Protein AF-A0A7C1H6I2-F1 (afdb_monomer)

Nearest PDB structures (foldseek):
  7ung-assembly1_D8  TM=6.351E-01  e=2.239E+00  Homo sapiens
  5xg2-assembly1_A  TM=2.360E-01  e=1.765E+00  Pyrococcus yayanosii CH1
  3zx6-assembly1_A  TM=2.140E-01  e=1.851E+00  Archaeoglobus fulgidus DSM 4304

Sequence (339 aa):
MLFSFCKKVIINYDRDENDIFSLLAVLLILHVFPIYFLNDKFGLDLLNWEWGIALLAGPALALLLWLYYWIFAQSRSDGAFTLLNVSYYLLLLMLGSALAFFPLYYFLRMIDKTIDWQHLNYLLIAVTLLFNVLVCLIFSLRLNFEAKKYFWAIIIAVIGLVSLVAPFILVGKVFWHRSLDLEGKIIELQNLQQELIQKRDQVNDLIKVYQEEITILSEEIRQDSRAVGVNIFNQAQNHQRIVLDLKLIQMQKAYIAKLEETNSRLQNGIYELQYLERQARIDLKIYEILPDDEVREMIFNINKTINLYMPEAKELVLEVDPAMMPSQEQIWEEIFRGE

Structure (mmCIF, N/CA/C/O backbone):
data_AF-A0A7C1H6I2-F1
#
_entry.id   AF-A0A7C1H6I2-F1
#
loop_
_atom_site.group_PDB
_atom_site.id
_atom_site.type_symbol
_atom_site.label_atom_id
_atom_site.label_alt_id
_atom_site.label_comp_id
_atom_site.label_asym_id
_atom_site.label_entity_id
_atom_site.label_seq_id
_atom_site.pdbx_PDB_ins_code
_atom_site.Cartn_x
_atom_site.Cartn_y
_atom_site.Cartn_z
_atom_site.occupancy
_atom_site.B_iso_or_equiv
_atom_site.auth_seq_id
_atom_site.auth_comp_id
_atom_site.auth_asym_id
_atom_site.auth_atom_id
_atom_site.pdbx_PDB_model_num
ATOM 1 N N . MET A 1 1 ? -1.317 -13.513 -71.540 1.00 42.72 1 MET A N 1
ATOM 2 C CA . MET A 1 1 ? -1.930 -12.273 -72.071 1.00 42.72 1 MET A CA 1
ATOM 3 C C . MET A 1 1 ? -1.005 -11.066 -71.884 1.00 42.72 1 MET A C 1
ATOM 5 O O . MET A 1 1 ? -0.604 -10.494 -72.887 1.00 42.72 1 MET A O 1
ATOM 9 N N . LEU A 1 2 ? -0.552 -10.761 -70.658 1.00 40.59 2 LEU A N 1
ATOM 10 C CA . LEU A 1 2 ? 0.367 -9.642 -70.364 1.00 40.59 2 LEU A CA 1
ATOM 11 C C . LEU A 1 2 ? 1.687 -9.681 -71.164 1.00 40.59 2 LEU A C 1
ATOM 13 O O . LEU A 1 2 ? 2.075 -8.703 -71.786 1.00 40.59 2 LEU A O 1
ATOM 17 N N . PHE A 1 3 ? 2.334 -10.847 -71.245 1.00 42.03 3 PHE A N 1
ATOM 18 C CA . PHE A 1 3 ? 3.607 -11.006 -71.965 1.00 42.03 3 PHE A CA 1
ATOM 19 C C . PHE A 1 3 ? 3.485 -10.751 -73.481 1.00 42.03 3 PHE A C 1
ATOM 21 O O . PHE A 1 3 ? 4.385 -10.200 -74.110 1.00 42.03 3 PHE A O 1
ATOM 28 N N . SER A 1 4 ? 2.332 -11.100 -74.066 1.00 46.72 4 SER A N 1
ATOM 29 C CA . SER A 1 4 ? 2.025 -10.819 -75.473 1.00 46.72 4 SER A CA 1
ATOM 30 C C . SER A 1 4 ? 1.716 -9.341 -75.712 1.00 46.72 4 SER A C 1
ATOM 32 O O . SER A 1 4 ? 1.947 -8.860 -76.816 1.00 46.72 4 SER A O 1
ATOM 34 N N . PHE A 1 5 ? 1.202 -8.635 -74.703 1.00 53.84 5 PHE A N 1
ATOM 35 C CA . PHE A 1 5 ? 0.959 -7.195 -74.743 1.00 53.84 5 PHE A CA 1
ATOM 36 C C . PHE A 1 5 ? 2.282 -6.421 -74.650 1.00 53.84 5 PHE A C 1
ATOM 38 O O . PHE A 1 5 ? 2.578 -5.628 -75.539 1.00 53.84 5 PHE A O 1
ATOM 45 N N . CYS A 1 6 ? 3.150 -6.753 -73.685 1.00 47.22 6 CYS A N 1
ATOM 46 C CA . CYS A 1 6 ? 4.466 -6.118 -73.534 1.00 47.22 6 CYS A CA 1
ATOM 47 C C . CYS A 1 6 ? 5.352 -6.313 -74.771 1.00 47.22 6 CYS A C 1
ATOM 49 O O . CYS A 1 6 ? 5.977 -5.369 -75.244 1.00 47.22 6 CYS A O 1
ATOM 51 N N . LYS A 1 7 ? 5.359 -7.519 -75.357 1.00 49.47 7 LYS A N 1
ATOM 52 C CA . LYS A 1 7 ? 6.115 -7.792 -76.586 1.00 49.47 7 LYS A CA 1
ATOM 53 C C . LYS A 1 7 ? 5.621 -6.954 -77.774 1.00 49.47 7 LYS A C 1
ATOM 55 O O . LYS A 1 7 ? 6.427 -6.558 -78.605 1.00 49.47 7 LYS A O 1
ATOM 60 N N . LYS A 1 8 ? 4.318 -6.665 -77.853 1.00 52.34 8 LYS A N 1
ATOM 61 C CA . LYS A 1 8 ? 3.719 -5.871 -78.939 1.00 52.34 8 LYS A CA 1
ATOM 62 C C . LYS A 1 8 ? 3.999 -4.371 -78.786 1.00 52.34 8 LYS A C 1
ATOM 64 O O . LYS A 1 8 ? 4.241 -3.714 -79.787 1.00 52.34 8 LYS A O 1
ATOM 69 N N . VAL A 1 9 ? 4.028 -3.870 -77.549 1.00 55.38 9 VAL A N 1
ATOM 70 C CA . VAL A 1 9 ? 4.394 -2.478 -77.221 1.00 55.38 9 VAL A CA 1
ATOM 71 C C . VAL A 1 9 ? 5.883 -2.218 -77.476 1.00 55.38 9 VAL A C 1
ATOM 73 O O . VAL A 1 9 ? 6.236 -1.189 -78.031 1.00 55.38 9 VAL A O 1
ATOM 76 N N . ILE A 1 10 ? 6.759 -3.174 -77.149 1.00 51.25 10 ILE A N 1
ATOM 77 C CA . ILE A 1 10 ? 8.212 -3.024 -77.346 1.00 51.25 10 ILE A CA 1
ATOM 78 C C . ILE A 1 10 ? 8.609 -3.107 -78.831 1.00 51.25 10 ILE A C 1
ATOM 80 O O . ILE A 1 10 ? 9.526 -2.413 -79.256 1.00 51.25 10 ILE A O 1
ATOM 84 N N . ILE A 1 11 ? 7.943 -3.952 -79.630 1.00 52.06 11 ILE A N 1
ATOM 85 C CA . ILE A 1 11 ? 8.295 -4.158 -81.051 1.00 52.06 11 ILE A CA 1
ATOM 86 C C . ILE A 1 11 ? 7.790 -3.022 -81.959 1.00 52.06 11 ILE A C 1
ATOM 88 O O . ILE A 1 11 ? 8.411 -2.764 -82.983 1.00 52.06 11 ILE A O 1
ATOM 92 N N . ASN A 1 12 ? 6.711 -2.325 -81.590 1.00 46.84 12 ASN A N 1
ATOM 93 C CA . ASN A 1 12 ? 6.129 -1.235 -82.388 1.00 46.84 12 ASN A CA 1
ATOM 94 C C . ASN A 1 12 ? 6.567 0.170 -81.934 1.00 46.84 12 ASN A C 1
ATOM 96 O O . ASN A 1 12 ? 5.890 1.140 -82.254 1.00 46.84 12 ASN A O 1
ATOM 100 N N . TYR A 1 13 ? 7.669 0.279 -81.189 1.00 47.38 13 TYR A N 1
ATOM 101 C CA . TYR A 1 13 ? 8.185 1.552 -80.690 1.00 47.38 13 TYR A CA 1
ATOM 102 C C . TYR A 1 13 ? 8.754 2.387 -81.851 1.00 47.38 13 TYR A C 1
ATOM 104 O O . TYR A 1 13 ? 9.924 2.247 -82.212 1.00 47.38 13 TYR A O 1
ATOM 112 N N . ASP A 1 14 ? 7.905 3.217 -82.458 1.00 47.62 14 ASP A N 1
ATOM 113 C CA . ASP A 1 14 ? 8.296 4.266 -83.399 1.00 47.62 14 ASP A CA 1
ATOM 114 C C . ASP A 1 14 ? 8.186 5.642 -82.723 1.00 47.62 14 ASP A C 1
ATOM 116 O O . ASP A 1 14 ? 7.527 5.822 -81.703 1.00 47.62 14 ASP A O 1
ATOM 120 N N . ARG A 1 15 ? 8.943 6.590 -83.254 1.00 50.19 15 ARG A N 1
ATOM 121 C CA . ARG A 1 15 ? 9.591 7.714 -82.570 1.00 50.19 15 ARG A CA 1
ATOM 122 C C . ARG A 1 15 ? 8.672 8.888 -82.176 1.00 50.19 15 ARG A C 1
ATOM 124 O O . ARG A 1 15 ? 9.075 10.028 -82.382 1.00 50.19 15 ARG A O 1
ATOM 131 N N . ASP A 1 16 ? 7.493 8.643 -81.604 1.00 46.66 16 ASP A N 1
ATOM 132 C CA . ASP A 1 16 ? 6.585 9.699 -81.122 1.00 46.66 16 ASP A CA 1
ATOM 133 C C . ASP A 1 16 ? 6.554 9.815 -79.584 1.00 46.66 16 ASP A C 1
ATOM 135 O O . ASP A 1 16 ? 6.456 8.833 -78.847 1.00 46.66 16 ASP A O 1
ATOM 139 N N . GLU A 1 17 ? 6.613 11.055 -79.081 1.00 45.84 17 GLU A N 1
ATOM 140 C CA . GLU A 1 17 ? 6.753 11.414 -77.653 1.00 45.84 17 GLU A CA 1
ATOM 141 C C . GLU A 1 17 ? 5.621 10.899 -76.739 1.00 45.84 17 GLU A C 1
ATOM 143 O O . GLU A 1 17 ? 5.787 10.837 -75.519 1.00 45.84 17 GLU A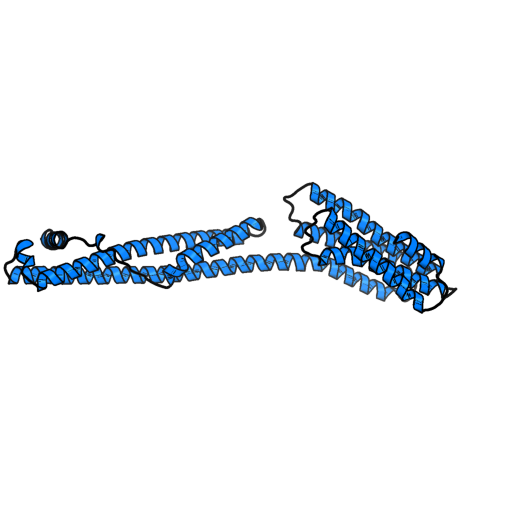 O 1
ATOM 148 N N . ASN A 1 18 ? 4.492 10.463 -77.305 1.00 45.00 18 ASN A N 1
ATOM 149 C CA . ASN A 1 18 ? 3.366 9.918 -76.542 1.00 45.00 18 ASN A CA 1
ATOM 150 C C . ASN A 1 18 ? 3.590 8.476 -76.036 1.00 45.00 18 ASN A C 1
ATOM 152 O O . ASN A 1 18 ? 2.873 8.044 -75.131 1.00 45.00 18 ASN A O 1
ATOM 156 N N . ASP A 1 19 ? 4.602 7.747 -76.525 1.00 53.22 19 ASP A N 1
ATOM 157 C CA . ASP A 1 19 ? 4.851 6.346 -76.133 1.00 53.22 19 ASP A CA 1
ATOM 158 C C . ASP A 1 19 ? 5.709 6.158 -74.870 1.00 53.22 19 ASP A C 1
ATOM 160 O O . ASP A 1 19 ? 5.766 5.063 -74.295 1.00 53.22 19 ASP A O 1
ATOM 164 N N . ILE A 1 20 ? 6.308 7.232 -74.347 1.00 51.25 20 ILE A N 1
ATOM 165 C CA . ILE A 1 20 ? 7.056 7.195 -73.078 1.00 51.25 20 ILE A CA 1
ATOM 166 C C . ILE A 1 20 ? 6.117 6.874 -71.904 1.00 51.25 20 ILE A C 1
ATOM 168 O O . ILE A 1 20 ? 6.487 6.124 -70.997 1.00 51.25 20 ILE A O 1
ATOM 172 N N . PHE A 1 21 ? 4.874 7.367 -71.942 1.00 48.28 21 PHE A N 1
ATOM 173 C CA . PHE A 1 21 ? 3.865 7.081 -70.918 1.00 48.28 21 PHE A CA 1
ATOM 174 C C . PHE A 1 21 ? 3.385 5.624 -70.954 1.00 48.28 21 PHE A C 1
ATOM 176 O O . PHE A 1 21 ? 3.182 5.023 -69.897 1.00 48.28 21 PHE A O 1
ATOM 183 N N . SER A 1 22 ? 3.287 5.021 -72.141 1.00 55.28 22 SER A N 1
ATOM 184 C CA . SER A 1 22 ? 2.982 3.596 -72.324 1.00 55.28 22 SER A CA 1
ATOM 185 C C . SER A 1 22 ? 4.075 2.703 -71.726 1.00 55.28 22 SER A C 1
ATOM 187 O O . SER A 1 22 ? 3.782 1.724 -71.036 1.00 55.28 22 SER A O 1
ATOM 189 N N . LEU A 1 23 ? 5.345 3.068 -71.931 1.00 56.16 23 LEU A N 1
ATOM 190 C CA . LEU A 1 23 ? 6.491 2.340 -71.386 1.00 56.16 23 LEU A CA 1
ATOM 191 C C . LEU A 1 23 ? 6.566 2.457 -69.853 1.00 56.16 23 LEU A C 1
ATOM 193 O O . LEU A 1 23 ? 6.779 1.459 -69.160 1.00 56.16 23 LEU A O 1
ATOM 197 N N . LEU A 1 24 ? 6.321 3.659 -69.320 1.00 51.56 24 LEU A N 1
ATOM 198 C CA . LEU A 1 24 ? 6.227 3.921 -67.881 1.00 51.56 24 LEU A CA 1
ATOM 199 C C . LEU A 1 24 ? 5.091 3.128 -67.233 1.00 51.56 24 LEU A C 1
ATOM 201 O O . LEU A 1 24 ? 5.306 2.526 -66.186 1.00 51.56 24 LEU A O 1
ATOM 205 N N . ALA A 1 25 ? 3.917 3.052 -67.865 1.00 57.84 25 ALA A N 1
ATOM 206 C CA . ALA A 1 25 ? 2.789 2.267 -67.365 1.00 57.84 25 ALA A CA 1
ATOM 207 C C . ALA A 1 25 ? 3.095 0.759 -67.328 1.00 57.84 25 ALA A C 1
ATOM 209 O O . ALA A 1 25 ? 2.770 0.085 -66.350 1.00 57.84 25 ALA A O 1
ATOM 210 N N . VAL A 1 26 ? 3.776 0.223 -68.348 1.00 60.97 26 VAL A N 1
ATOM 211 C CA . VAL A 1 26 ? 4.199 -1.189 -68.382 1.00 60.97 26 VAL A CA 1
ATOM 212 C C . VAL A 1 26 ? 5.246 -1.492 -67.302 1.00 60.97 26 VAL A C 1
ATOM 214 O O . VAL A 1 26 ? 5.166 -2.538 -66.655 1.00 60.97 26 VAL A O 1
ATOM 217 N N . LEU A 1 27 ? 6.185 -0.575 -67.052 1.00 54.12 27 LEU A N 1
ATOM 218 C CA . LEU A 1 27 ? 7.179 -0.695 -65.978 1.00 54.12 27 LEU A CA 1
ATOM 219 C C . LEU A 1 27 ? 6.541 -0.616 -64.584 1.00 54.12 27 LEU A C 1
ATOM 221 O O . LEU A 1 27 ? 6.891 -1.402 -63.705 1.00 54.12 27 LEU A O 1
ATOM 225 N N . LEU A 1 28 ? 5.549 0.258 -64.400 1.00 53.12 28 LEU A N 1
ATOM 226 C CA . LEU A 1 28 ? 4.798 0.384 -63.149 1.00 53.12 28 LEU A CA 1
ATOM 227 C C . LEU A 1 28 ? 4.000 -0.896 -62.851 1.00 53.12 28 LEU A C 1
ATOM 229 O O . LEU A 1 28 ? 4.045 -1.410 -61.735 1.00 53.12 28 LEU A O 1
ATOM 233 N N . ILE A 1 29 ? 3.358 -1.483 -63.866 1.00 60.78 29 ILE A N 1
ATOM 234 C CA . ILE A 1 29 ? 2.657 -2.772 -63.747 1.00 60.78 29 ILE A CA 1
ATOM 235 C C . ILE A 1 29 ? 3.640 -3.909 -63.416 1.00 60.78 29 ILE A C 1
ATOM 237 O O . ILE A 1 29 ? 3.347 -4.741 -62.558 1.00 60.78 29 ILE A O 1
ATOM 241 N N . LEU A 1 30 ? 4.829 -3.928 -64.027 1.00 53.78 30 LEU A N 1
ATOM 242 C CA . LEU A 1 30 ? 5.883 -4.908 -63.727 1.00 53.78 30 LEU A CA 1
ATOM 243 C C . LEU A 1 30 ? 6.485 -4.759 -62.320 1.00 53.78 30 LEU A C 1
ATOM 245 O O . LEU A 1 30 ? 7.054 -5.724 -61.816 1.00 53.78 30 LEU A O 1
ATOM 249 N N . HIS A 1 31 ? 6.365 -3.596 -61.678 1.00 54.56 31 HIS A N 1
ATOM 250 C CA . HIS A 1 31 ? 6.833 -3.364 -60.306 1.00 54.56 31 HIS A CA 1
ATOM 251 C C . HIS A 1 31 ? 5.774 -3.664 -59.244 1.00 54.56 31 HIS A C 1
ATOM 253 O O . HIS A 1 31 ? 6.106 -4.204 -58.193 1.00 54.56 31 HIS A O 1
ATOM 259 N N . VAL A 1 32 ? 4.499 -3.376 -59.514 1.00 51.91 32 VAL A N 1
ATOM 260 C CA . VAL A 1 32 ? 3.412 -3.609 -58.546 1.00 51.91 32 VAL A CA 1
ATOM 261 C C . VAL A 1 32 ? 3.023 -5.093 -58.472 1.00 51.91 32 VAL A C 1
ATOM 263 O O . VAL A 1 32 ? 2.692 -5.604 -57.402 1.00 51.91 32 VAL A O 1
ATOM 266 N N . PHE A 1 33 ? 3.105 -5.817 -59.591 1.00 49.28 33 PHE A N 1
ATOM 267 C CA . PHE A 1 33 ? 2.607 -7.193 -59.683 1.00 49.28 33 PHE A CA 1
ATOM 268 C C . PHE A 1 33 ? 3.414 -8.236 -58.874 1.00 49.28 33 PHE A C 1
ATOM 270 O O . PHE A 1 33 ? 2.792 -9.062 -58.203 1.00 49.28 33 PHE A O 1
ATOM 277 N N . PRO A 1 34 ? 4.766 -8.219 -58.848 1.00 51.75 34 PRO A N 1
ATOM 278 C CA . PRO A 1 34 ? 5.548 -9.161 -58.041 1.00 51.75 34 PRO A CA 1
ATOM 279 C C . PRO A 1 34 ? 5.362 -8.957 -56.532 1.00 51.75 34 PRO A C 1
ATOM 281 O O . PRO A 1 34 ? 5.374 -9.929 -55.783 1.00 51.75 34 PRO A O 1
ATOM 284 N N . ILE A 1 35 ? 5.145 -7.713 -56.092 1.00 50.81 35 ILE A N 1
ATOM 285 C CA . ILE A 1 35 ? 4.936 -7.355 -54.680 1.00 50.81 35 ILE A CA 1
ATOM 286 C C . ILE A 1 35 ? 3.621 -7.954 -54.169 1.00 50.81 35 ILE A C 1
ATOM 288 O O . ILE A 1 35 ? 3.592 -8.578 -53.111 1.00 50.81 35 ILE A O 1
ATOM 292 N N . TYR A 1 36 ? 2.551 -7.838 -54.960 1.00 49.34 36 TYR A N 1
ATOM 293 C CA . TYR A 1 36 ? 1.253 -8.433 -54.634 1.00 49.34 36 TYR A CA 1
ATOM 294 C C . TYR A 1 36 ? 1.289 -9.969 -54.666 1.00 49.34 36 TYR A C 1
ATOM 296 O O . TYR A 1 36 ? 0.755 -10.625 -53.776 1.00 49.34 36 TYR A O 1
ATOM 304 N N . PHE A 1 37 ? 1.968 -10.549 -55.662 1.00 50.41 37 PHE A N 1
ATOM 305 C CA . PHE A 1 37 ? 2.060 -12.001 -55.835 1.00 50.41 37 PHE A CA 1
ATOM 306 C C . PHE A 1 37 ? 2.889 -12.692 -54.740 1.00 50.41 37 PHE A C 1
ATOM 308 O O . PHE A 1 37 ? 2.578 -13.814 -54.344 1.00 50.41 37 PHE A O 1
ATOM 315 N N . LEU A 1 38 ? 3.943 -12.041 -54.238 1.00 50.38 38 LEU A N 1
ATOM 316 C CA . LEU A 1 38 ? 4.767 -12.583 -53.154 1.00 50.38 38 LEU A CA 1
ATOM 317 C C . LEU A 1 38 ? 4.072 -12.496 -51.788 1.00 50.38 38 LEU A C 1
ATOM 319 O O . LEU A 1 38 ? 4.263 -13.391 -50.968 1.00 50.38 38 LEU A O 1
ATOM 323 N N . ASN A 1 39 ? 3.241 -11.474 -51.561 1.00 48.03 39 ASN A N 1
ATOM 324 C CA . ASN A 1 39 ? 2.469 -11.329 -50.326 1.00 48.03 39 ASN A CA 1
ATOM 325 C C . ASN A 1 39 ? 1.411 -12.440 -50.185 1.00 48.03 39 ASN A C 1
ATOM 327 O O . ASN A 1 39 ? 1.358 -13.136 -49.174 1.00 48.03 39 ASN A O 1
ATOM 331 N N . ASP A 1 40 ? 0.643 -12.672 -51.252 1.00 42.81 40 ASP A N 1
ATOM 332 C CA . ASP A 1 40 ? -0.460 -13.643 -51.279 1.00 42.81 40 ASP A CA 1
ATOM 333 C C . ASP A 1 40 ? 0.025 -15.103 -51.176 1.00 42.81 40 ASP A C 1
ATOM 335 O O . ASP A 1 40 ? -0.606 -15.948 -50.545 1.00 42.81 40 ASP A O 1
ATOM 339 N N . LYS A 1 41 ? 1.193 -15.418 -51.756 1.00 43.72 41 LYS A N 1
ATOM 340 C CA . LYS A 1 41 ? 1.671 -16.806 -51.868 1.00 43.72 41 LYS A CA 1
ATOM 341 C C . LYS A 1 41 ? 2.558 -17.284 -50.715 1.00 43.72 41 LYS A C 1
ATOM 343 O O . LYS A 1 41 ? 2.694 -18.492 -50.532 1.00 43.72 41 LYS A O 1
ATOM 348 N N . PHE A 1 42 ? 3.190 -16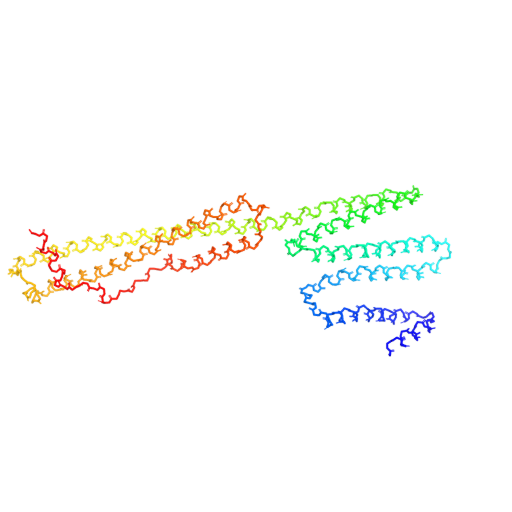.370 -49.976 1.00 48.72 42 PHE A N 1
ATOM 349 C CA . PHE A 1 42 ? 4.161 -16.714 -48.928 1.00 48.72 42 PHE A CA 1
ATOM 350 C C . PHE A 1 42 ? 3.742 -16.292 -47.515 1.00 48.72 42 PHE A C 1
ATOM 352 O O . PHE A 1 42 ? 4.499 -16.552 -46.582 1.00 48.72 42 PHE A O 1
ATOM 359 N N . GLY A 1 43 ? 2.560 -15.685 -47.338 1.00 39.81 43 GLY A N 1
ATOM 360 C CA . GLY A 1 43 ? 2.034 -15.334 -46.012 1.00 39.81 43 GLY A CA 1
ATOM 361 C C . GLY A 1 43 ? 2.989 -14.446 -45.211 1.00 39.81 43 GLY A C 1
ATOM 362 O O . GLY A 1 43 ? 3.144 -14.619 -44.004 1.00 39.81 43 GLY A O 1
ATOM 363 N N . LEU A 1 44 ? 3.707 -13.555 -45.898 1.00 48.44 44 LEU A N 1
ATOM 364 C CA . LEU A 1 44 ? 4.611 -12.616 -45.253 1.00 48.44 44 LEU A CA 1
ATOM 365 C C . LEU A 1 44 ? 3.762 -11.507 -44.632 1.00 48.44 44 LEU A C 1
ATOM 367 O O . LEU A 1 44 ? 3.307 -10.624 -45.351 1.00 48.44 44 LEU A O 1
ATOM 371 N N . ASP A 1 45 ? 3.598 -11.518 -43.308 1.00 46.00 45 ASP A N 1
ATOM 372 C CA . ASP A 1 45 ? 3.134 -10.347 -42.552 1.00 46.00 45 ASP A CA 1
ATOM 373 C C . ASP A 1 45 ? 4.189 -9.232 -42.667 1.00 46.00 45 ASP A C 1
ATOM 375 O O . ASP A 1 45 ? 5.029 -8.994 -41.796 1.00 46.00 45 ASP A O 1
ATOM 379 N N . LEU A 1 46 ? 4.189 -8.558 -43.815 1.00 47.09 46 LEU A N 1
ATOM 380 C CA . LEU A 1 46 ? 4.971 -7.368 -44.117 1.00 47.09 46 LEU A CA 1
ATOM 381 C C . LEU A 1 46 ? 4.317 -6.173 -43.420 1.00 47.09 46 LEU A C 1
ATOM 383 O O . LEU A 1 46 ? 3.831 -5.241 -44.056 1.00 47.09 46 LEU A O 1
ATOM 387 N N . LEU A 1 47 ? 4.334 -6.183 -42.087 1.00 39.31 47 LEU A N 1
ATOM 388 C CA . LEU A 1 47 ? 3.771 -5.115 -41.260 1.00 39.31 47 LEU A CA 1
ATOM 389 C C . LEU A 1 47 ? 4.584 -3.811 -41.295 1.00 39.31 47 LEU A C 1
ATOM 391 O O . LEU A 1 47 ? 4.285 -2.876 -40.572 1.00 39.31 47 LEU A O 1
ATOM 395 N N . ASN A 1 48 ? 5.581 -3.715 -42.171 1.00 50.16 48 ASN A N 1
ATOM 396 C CA . ASN A 1 48 ? 6.137 -2.440 -42.589 1.00 50.16 48 ASN A CA 1
ATOM 397 C C . ASN A 1 48 ? 6.33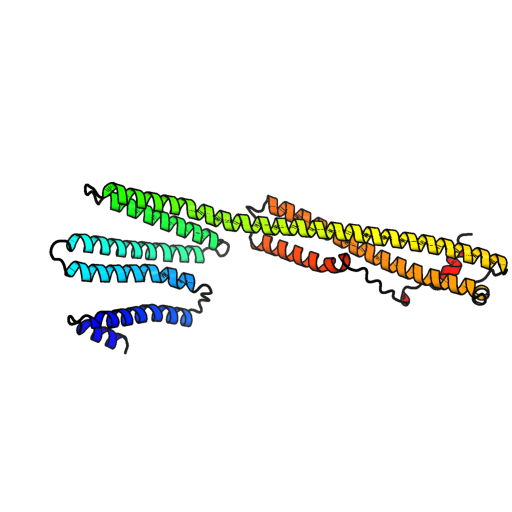4 -2.471 -44.106 1.00 50.16 48 ASN A C 1
ATOM 399 O O . ASN A 1 48 ? 7.436 -2.669 -44.623 1.00 50.16 48 ASN A O 1
ATOM 403 N N . TRP A 1 49 ? 5.224 -2.266 -44.811 1.00 50.38 49 TRP A N 1
ATOM 404 C CA . TRP A 1 49 ? 5.130 -1.933 -46.237 1.00 50.38 49 TRP A CA 1
ATOM 405 C C . TRP A 1 49 ? 6.224 -0.951 -46.714 1.00 50.38 49 TRP A C 1
ATOM 407 O O . TRP A 1 49 ? 6.725 -1.064 -47.833 1.00 50.38 49 TRP A O 1
ATOM 417 N N . GLU A 1 50 ? 6.677 -0.058 -45.832 1.00 48.03 50 GLU A N 1
ATOM 418 C CA . GLU A 1 50 ? 7.762 0.900 -46.066 1.00 48.03 50 GLU A CA 1
ATOM 419 C C . GLU A 1 50 ? 9.110 0.242 -46.427 1.00 48.03 50 GLU A C 1
ATOM 421 O O . GLU A 1 50 ? 9.819 0.742 -47.304 1.00 48.03 50 GLU A O 1
ATOM 426 N N . TRP A 1 51 ? 9.454 -0.917 -45.848 1.00 55.94 51 TRP A N 1
ATOM 427 C CA . TRP A 1 51 ? 10.726 -1.599 -46.141 1.00 55.94 51 TRP A CA 1
ATOM 428 C C . TRP A 1 51 ? 10.696 -2.370 -47.457 1.00 55.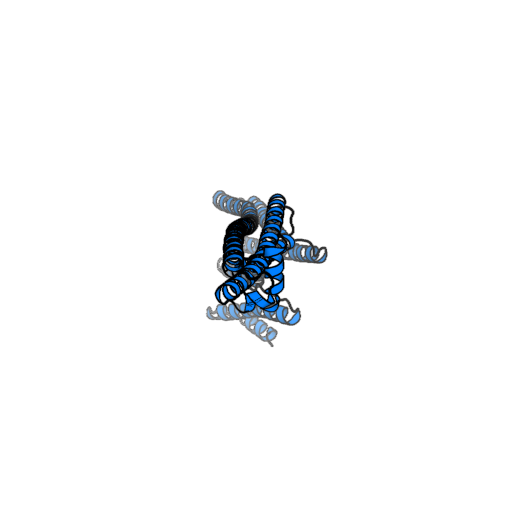94 51 TRP A C 1
ATOM 430 O O . TRP A 1 51 ? 11.702 -2.409 -48.162 1.00 55.94 51 TRP A O 1
ATOM 440 N N . GLY A 1 52 ? 9.545 -2.943 -47.821 1.00 56.09 52 GLY A N 1
ATOM 441 C CA . GLY A 1 52 ? 9.366 -3.604 -49.117 1.00 56.09 52 GLY A CA 1
ATOM 442 C C . GLY A 1 52 ? 9.512 -2.617 -50.276 1.00 56.09 52 GLY A C 1
ATOM 443 O O . GLY A 1 52 ? 10.170 -2.919 -51.274 1.00 56.09 52 GLY A O 1
ATOM 444 N N . ILE A 1 53 ? 8.982 -1.402 -50.101 1.00 53.50 53 ILE A N 1
ATOM 445 C CA . ILE A 1 53 ? 9.191 -0.300 -51.041 1.00 53.50 53 ILE A CA 1
ATOM 446 C C . ILE A 1 53 ? 10.656 0.123 -51.053 1.00 53.50 53 ILE A C 1
ATOM 448 O O . ILE A 1 53 ? 11.226 0.211 -52.133 1.00 53.50 53 ILE A O 1
ATOM 452 N N . ALA A 1 54 ? 11.294 0.352 -49.901 1.00 53.59 54 ALA A N 1
ATOM 453 C CA . ALA A 1 54 ? 12.689 0.798 -49.863 1.00 53.59 54 ALA A CA 1
ATOM 454 C C . ALA A 1 54 ? 13.649 -0.192 -50.554 1.00 53.59 54 ALA A C 1
ATOM 456 O O . ALA A 1 54 ? 14.565 0.225 -51.266 1.00 53.59 54 ALA A O 1
ATOM 457 N N . LEU A 1 55 ? 13.402 -1.499 -50.407 1.00 54.91 55 LEU A N 1
ATOM 458 C CA . LEU A 1 55 ? 14.241 -2.551 -50.983 1.00 54.91 55 LEU A CA 1
ATOM 459 C C . LEU A 1 55 ? 14.103 -2.663 -52.512 1.00 54.91 55 LEU A C 1
ATOM 461 O O . LEU A 1 55 ? 15.074 -2.981 -53.196 1.00 54.91 55 LEU A O 1
ATOM 465 N N . LEU A 1 56 ? 12.907 -2.406 -53.054 1.00 55.41 56 LEU A N 1
ATOM 466 C CA . LEU A 1 56 ? 12.617 -2.536 -54.489 1.00 55.41 56 LEU A CA 1
ATOM 467 C C . LEU A 1 56 ? 12.718 -1.208 -55.247 1.00 55.41 56 LEU A C 1
ATOM 469 O O . LEU A 1 56 ? 13.084 -1.201 -56.422 1.00 55.41 56 LEU A O 1
ATOM 473 N N . ALA A 1 57 ? 12.461 -0.083 -54.578 1.00 61.84 57 ALA A N 1
ATOM 474 C CA . ALA A 1 57 ? 12.538 1.248 -55.164 1.00 61.84 57 ALA A CA 1
ATOM 475 C C . ALA A 1 57 ? 13.973 1.619 -55.547 1.00 61.84 57 ALA A C 1
ATOM 477 O O . ALA A 1 57 ? 14.164 2.238 -56.586 1.00 61.84 57 ALA A O 1
ATOM 478 N N . GLY A 1 58 ? 14.985 1.206 -54.774 1.00 64.44 58 GLY A N 1
ATOM 479 C CA . GLY A 1 58 ? 16.392 1.478 -55.095 1.00 64.44 58 GLY A CA 1
ATOM 480 C C . GLY A 1 58 ? 16.822 0.899 -56.454 1.00 64.44 58 GLY A C 1
ATOM 481 O O . GLY A 1 58 ? 17.196 1.664 -57.347 1.00 64.44 58 GLY A O 1
ATOM 482 N N . PRO A 1 59 ? 16.722 -0.428 -56.662 1.00 66.94 59 PRO A N 1
ATOM 483 C CA . PRO A 1 59 ? 17.046 -1.059 -57.941 1.00 66.94 59 PRO A CA 1
ATOM 484 C C . PRO A 1 59 ? 16.165 -0.571 -59.097 1.00 66.94 59 PRO A C 1
ATOM 486 O O . PRO A 1 59 ? 16.672 -0.353 -60.194 1.00 66.94 59 PRO A O 1
ATOM 489 N N . ALA A 1 60 ? 14.868 -0.350 -58.855 1.00 62.97 60 ALA A N 1
ATOM 490 C CA . ALA A 1 60 ? 13.930 0.171 -59.849 1.00 62.97 60 ALA A CA 1
ATOM 491 C C . ALA A 1 60 ? 14.297 1.586 -60.321 1.00 62.97 60 ALA A C 1
ATOM 493 O O . ALA A 1 60 ? 14.364 1.847 -61.522 1.00 62.97 60 ALA A O 1
ATOM 494 N N . LEU A 1 61 ? 14.591 2.491 -59.384 1.00 64.75 61 LEU A N 1
ATOM 495 C CA . LEU A 1 61 ? 15.006 3.860 -59.682 1.00 64.75 61 LEU A CA 1
ATOM 496 C C . LEU A 1 61 ? 16.352 3.872 -60.416 1.00 64.75 61 LEU A C 1
ATOM 498 O O . LEU A 1 61 ? 16.529 4.641 -61.354 1.00 64.75 61 LEU A O 1
ATOM 502 N N . ALA A 1 62 ? 17.278 2.984 -60.045 1.00 63.00 62 ALA A N 1
ATOM 503 C CA . ALA A 1 62 ? 18.551 2.825 -60.741 1.00 63.00 62 ALA A CA 1
ATOM 504 C C . ALA A 1 62 ? 18.370 2.334 -62.187 1.00 63.00 62 ALA A C 1
ATOM 506 O O . ALA A 1 62 ? 19.039 2.835 -63.088 1.00 63.00 62 ALA A O 1
ATOM 507 N N . LEU A 1 63 ? 17.434 1.410 -62.429 1.00 68.69 63 LEU A N 1
ATOM 508 C CA . LEU A 1 63 ? 17.099 0.906 -63.766 1.00 68.69 63 LEU A CA 1
ATOM 509 C C . LEU A 1 63 ? 16.406 1.977 -64.621 1.00 68.69 63 LEU A C 1
ATOM 511 O O . LEU A 1 63 ? 16.725 2.128 -65.798 1.00 68.69 63 LEU A O 1
ATOM 515 N N . LEU A 1 64 ? 15.510 2.766 -64.022 1.00 68.62 64 LEU A N 1
ATOM 516 C CA . LEU A 1 64 ? 14.864 3.905 -64.678 1.00 68.62 64 LEU A CA 1
ATOM 517 C C . LEU A 1 64 ? 15.867 5.010 -65.020 1.00 68.62 64 LEU A C 1
ATOM 519 O O . LEU A 1 64 ? 15.846 5.526 -66.134 1.00 68.62 64 LEU A O 1
ATOM 523 N N . LEU A 1 65 ? 16.782 5.335 -64.103 1.00 64.44 65 LEU A N 1
ATOM 524 C CA . LEU A 1 65 ? 17.866 6.285 -64.356 1.00 64.44 65 LEU A CA 1
ATOM 525 C C . LEU A 1 65 ? 18.824 5.764 -65.431 1.00 64.44 65 LEU A C 1
ATOM 527 O O . LEU A 1 65 ? 19.250 6.546 -66.277 1.00 64.44 65 LEU A O 1
ATOM 531 N N . TRP A 1 66 ? 19.119 4.459 -65.441 1.00 72.75 66 TRP A N 1
ATOM 532 C CA . TRP A 1 66 ? 19.921 3.808 -66.479 1.00 72.75 66 TRP A CA 1
ATOM 533 C C . TRP A 1 66 ? 19.254 3.908 -67.856 1.00 72.75 66 TRP A C 1
ATOM 535 O O . TRP A 1 66 ? 19.892 4.354 -68.807 1.00 72.75 66 TRP A O 1
ATOM 545 N N . LEU A 1 67 ? 17.960 3.583 -67.958 1.00 67.81 67 LEU A N 1
ATOM 546 C CA . LEU A 1 67 ? 17.182 3.691 -69.198 1.00 67.81 67 LEU A CA 1
ATOM 547 C C . LEU A 1 67 ? 17.074 5.139 -69.686 1.00 67.81 67 LEU A C 1
ATOM 549 O O . LEU A 1 67 ? 17.298 5.406 -70.865 1.00 67.81 67 LEU A O 1
ATOM 553 N N . TYR A 1 68 ? 16.790 6.082 -68.785 1.00 68.31 68 TYR A N 1
ATOM 554 C CA . TYR A 1 68 ? 16.734 7.508 -69.106 1.00 68.31 68 TYR A CA 1
ATOM 555 C C . TYR A 1 68 ? 18.074 8.008 -69.662 1.00 68.31 68 TYR A C 1
ATOM 557 O O . TYR A 1 68 ? 18.115 8.658 -70.707 1.00 68.31 68 TYR A O 1
ATOM 565 N N . TYR A 1 69 ? 19.188 7.650 -69.014 1.00 56.78 69 TYR A N 1
ATOM 566 C CA . TYR A 1 69 ? 20.520 8.031 -69.484 1.00 56.78 69 TYR A CA 1
ATOM 567 C C . TYR A 1 69 ? 20.915 7.336 -70.787 1.00 56.78 69 TYR A C 1
ATOM 569 O O . TYR A 1 69 ? 21.596 7.947 -71.606 1.00 56.78 69 TYR A O 1
ATOM 577 N N . TRP A 1 70 ? 20.494 6.087 -70.998 1.00 66.75 70 TRP A N 1
ATOM 578 C CA . TRP A 1 70 ? 20.735 5.347 -72.236 1.00 66.75 70 TRP A CA 1
ATOM 579 C C . TRP A 1 70 ? 20.053 6.016 -73.435 1.00 66.75 70 TRP A C 1
ATOM 581 O O . TRP A 1 70 ? 20.705 6.275 -74.448 1.00 66.75 70 TRP A O 1
ATOM 591 N N . ILE A 1 71 ? 18.774 6.378 -73.280 1.00 65.62 71 ILE A N 1
ATOM 592 C CA . ILE A 1 71 ? 17.993 7.100 -74.296 1.00 65.62 71 ILE A CA 1
ATOM 593 C C . ILE A 1 71 ? 18.631 8.468 -74.582 1.00 65.62 71 ILE A C 1
ATOM 595 O O . ILE A 1 71 ? 18.806 8.845 -75.741 1.00 65.62 71 ILE A O 1
ATOM 599 N N . PHE A 1 72 ? 19.049 9.193 -73.540 1.00 58.34 72 PHE A N 1
ATOM 600 C CA . PHE A 1 72 ? 19.687 10.504 -73.688 1.00 58.34 72 PHE A CA 1
ATOM 601 C C . PHE A 1 72 ? 21.089 10.423 -74.323 1.00 58.34 72 PHE A C 1
ATOM 603 O O . PHE A 1 72 ? 21.464 11.272 -75.130 1.00 58.34 72 PHE A O 1
ATOM 610 N N . ALA A 1 73 ? 21.871 9.384 -74.014 1.00 56.19 73 ALA A N 1
ATOM 611 C CA . ALA A 1 73 ? 23.205 9.176 -74.578 1.00 56.19 73 ALA A CA 1
ATOM 612 C C . ALA A 1 73 ? 23.166 8.816 -76.072 1.00 56.19 73 ALA A C 1
ATOM 614 O O . ALA A 1 73 ? 24.058 9.222 -76.814 1.00 56.19 73 ALA A O 1
ATOM 615 N N . GLN A 1 74 ? 22.122 8.126 -76.542 1.00 56.75 74 GLN A N 1
ATOM 616 C CA . GLN A 1 74 ? 21.919 7.870 -77.974 1.00 56.75 74 GLN A CA 1
ATOM 617 C C . GLN A 1 74 ? 21.652 9.144 -78.792 1.00 56.75 74 GLN A C 1
ATOM 619 O O . GLN A 1 74 ? 21.840 9.130 -80.008 1.00 56.75 74 GLN A O 1
ATOM 624 N N . SER A 1 75 ? 21.262 10.255 -78.156 1.00 53.47 75 SER A N 1
ATOM 625 C CA . SER A 1 75 ? 20.945 11.510 -78.848 1.00 53.47 75 SER A CA 1
ATOM 626 C C . SER A 1 75 ? 22.160 12.421 -79.105 1.00 53.47 75 SER A C 1
ATOM 628 O O . SER A 1 75 ? 22.010 13.446 -79.772 1.00 53.47 75 SER A O 1
ATOM 630 N N . ARG A 1 76 ? 23.358 12.101 -78.588 1.00 51.78 76 ARG A N 1
ATOM 631 C CA . ARG A 1 76 ? 24.592 12.891 -78.793 1.00 51.78 76 ARG A CA 1
ATOM 632 C C . ARG A 1 76 ? 25.769 11.979 -79.154 1.00 51.78 76 ARG A C 1
ATOM 634 O O . ARG A 1 76 ? 26.231 11.204 -78.323 1.00 51.78 76 ARG A O 1
ATOM 641 N N . SER A 1 77 ? 26.275 12.107 -80.382 1.00 50.75 77 SER A N 1
ATOM 642 C CA . SER A 1 77 ? 27.193 11.139 -81.005 1.00 50.75 77 SER A CA 1
ATOM 643 C C . SER A 1 77 ? 28.575 11.007 -80.352 1.00 50.75 77 SER A C 1
ATOM 645 O O . SER A 1 77 ? 29.171 9.940 -80.455 1.00 50.75 77 SER A O 1
ATOM 647 N N . ASP A 1 78 ? 29.076 12.016 -79.632 1.00 51.75 78 ASP A N 1
ATOM 648 C CA . ASP A 1 78 ? 30.524 12.074 -79.343 1.00 51.75 78 ASP A CA 1
ATOM 649 C C . ASP A 1 78 ? 30.910 11.833 -77.867 1.00 51.75 78 ASP A C 1
ATOM 651 O O . ASP A 1 78 ? 32.089 11.840 -77.521 1.00 51.75 78 ASP A O 1
ATOM 655 N N . GLY A 1 79 ? 29.945 11.562 -76.977 1.00 52.59 79 GLY A N 1
ATOM 656 C CA . GLY A 1 79 ? 30.194 11.286 -75.545 1.00 52.59 79 GLY A CA 1
ATOM 657 C C . GLY A 1 79 ? 29.583 9.987 -75.004 1.00 52.59 79 GLY A C 1
ATOM 658 O O . GLY A 1 79 ? 29.699 9.696 -73.813 1.00 52.59 79 GL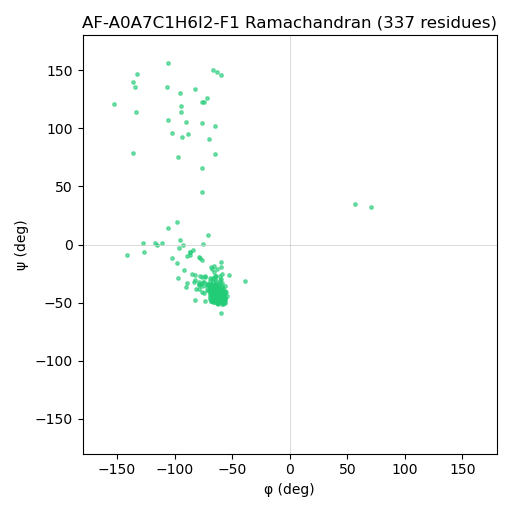Y A O 1
ATOM 659 N N . ALA A 1 80 ? 28.911 9.206 -75.852 1.00 53.03 80 ALA A N 1
ATOM 660 C CA . ALA A 1 80 ? 28.030 8.117 -75.427 1.00 53.03 80 ALA A CA 1
ATOM 661 C C . ALA A 1 80 ? 28.765 6.915 -74.796 1.00 53.03 80 ALA A C 1
ATOM 663 O O . ALA A 1 80 ? 28.218 6.237 -73.925 1.00 53.03 80 ALA A O 1
ATOM 664 N N . PHE A 1 81 ? 30.019 6.658 -75.182 1.00 52.81 81 PHE A N 1
ATOM 665 C CA . PHE A 1 81 ? 30.725 5.431 -74.791 1.00 52.81 81 PHE A CA 1
ATOM 666 C C . PHE A 1 81 ? 31.215 5.430 -73.330 1.00 52.81 81 PHE A C 1
ATOM 668 O O . PHE A 1 81 ? 31.242 4.389 -72.673 1.00 52.81 81 PHE A O 1
ATOM 675 N N . THR A 1 82 ? 31.584 6.588 -72.778 1.00 57.94 82 THR A N 1
ATOM 676 C CA . THR A 1 82 ? 32.056 6.694 -71.385 1.00 57.94 82 THR A CA 1
ATOM 677 C C . THR A 1 82 ? 30.900 6.675 -70.387 1.00 57.94 82 THR A C 1
ATOM 679 O O . THR A 1 82 ? 30.997 6.014 -69.355 1.00 57.94 82 THR A O 1
ATOM 682 N N . LEU A 1 83 ? 29.777 7.318 -70.714 1.00 54.66 83 LEU A N 1
ATOM 683 C CA . LEU A 1 83 ? 28.584 7.357 -69.860 1.00 54.66 83 LEU A CA 1
ATOM 684 C C . LEU A 1 83 ? 27.859 6.008 -69.789 1.00 54.66 83 LEU A C 1
ATOM 686 O O . LEU A 1 83 ? 27.446 5.594 -68.704 1.00 54.66 83 LEU A O 1
ATOM 690 N N . LEU A 1 84 ? 27.775 5.284 -70.911 1.00 60.75 84 LEU A N 1
ATOM 691 C CA . LEU A 1 84 ? 27.174 3.951 -70.945 1.00 60.75 84 LEU A CA 1
ATOM 692 C C . LEU A 1 84 ? 27.905 2.980 -70.010 1.00 60.75 84 LEU A C 1
ATOM 694 O O . LEU A 1 84 ? 27.271 2.289 -69.214 1.00 60.75 84 LEU A O 1
ATOM 698 N N . ASN A 1 85 ? 29.238 2.995 -70.040 1.00 59.59 85 ASN A N 1
ATOM 699 C CA . ASN A 1 85 ? 30.054 2.154 -69.172 1.00 59.59 85 ASN A CA 1
ATOM 700 C C . ASN A 1 85 ? 29.845 2.494 -67.691 1.00 59.59 85 ASN A C 1
ATOM 702 O O . ASN A 1 85 ? 29.596 1.591 -66.898 1.00 59.59 85 ASN A O 1
ATOM 706 N N . VAL A 1 86 ? 29.860 3.777 -67.309 1.00 61.72 86 VAL A N 1
ATOM 707 C CA . VAL A 1 86 ? 29.622 4.194 -65.910 1.00 61.72 86 VAL A CA 1
ATOM 708 C C . VAL A 1 86 ? 28.257 3.712 -65.411 1.00 61.72 86 VAL A C 1
ATOM 710 O O . VAL A 1 86 ? 28.158 3.165 -64.315 1.00 61.72 86 VAL A O 1
ATOM 713 N N . SER A 1 87 ? 27.217 3.852 -66.236 1.00 61.56 87 SER A N 1
ATOM 714 C CA . SER A 1 87 ? 25.859 3.428 -65.887 1.00 61.56 87 SER A CA 1
ATOM 715 C C . SER A 1 87 ? 25.734 1.900 -65.737 1.00 61.56 87 SER A C 1
ATOM 717 O O . SER A 1 87 ? 25.099 1.423 -64.798 1.00 61.56 87 SER A O 1
ATOM 719 N N . TYR A 1 88 ? 26.406 1.127 -66.597 1.00 66.81 88 TYR A N 1
ATOM 720 C CA . TYR A 1 88 ? 26.457 -0.336 -66.528 1.00 66.81 88 TYR A CA 1
ATOM 721 C C . TYR A 1 88 ? 27.199 -0.832 -65.277 1.00 66.81 88 TYR A C 1
ATOM 723 O O . TYR A 1 88 ? 26.736 -1.752 -64.604 1.00 66.81 88 TYR A O 1
ATOM 731 N N . TYR A 1 89 ? 28.313 -0.188 -64.909 1.00 61.38 89 TYR A N 1
ATOM 732 C CA . TYR A 1 89 ? 29.059 -0.534 -63.696 1.00 61.38 89 TYR A CA 1
ATOM 733 C C . TYR A 1 89 ? 28.298 -0.184 -62.414 1.00 61.38 89 TYR A C 1
ATOM 735 O O . TYR A 1 89 ? 28.337 -0.970 -61.471 1.00 61.38 89 TYR A O 1
ATOM 743 N N . LEU A 1 90 ? 27.570 0.938 -62.375 1.00 62.94 90 LEU A N 1
ATOM 744 C CA . LEU A 1 90 ? 26.695 1.273 -61.245 1.00 62.94 90 LEU A CA 1
ATOM 745 C C . LEU A 1 90 ? 25.571 0.245 -61.077 1.00 62.94 90 LEU A C 1
ATOM 747 O O . LEU A 1 90 ? 25.297 -0.181 -59.956 1.00 62.94 90 LEU A O 1
ATOM 751 N N . LEU A 1 91 ? 24.968 -0.203 -62.182 1.00 68.56 91 LEU A N 1
ATOM 752 C CA . LEU A 1 91 ? 23.937 -1.238 -62.158 1.00 68.56 91 LEU A CA 1
ATOM 753 C C . LEU A 1 91 ? 24.492 -2.575 -61.642 1.00 68.56 91 LEU A C 1
ATOM 755 O O . LEU A 1 91 ? 23.900 -3.182 -60.753 1.00 68.56 91 LEU A O 1
ATOM 759 N N . LEU A 1 92 ? 25.654 -3.004 -62.146 1.00 67.12 92 LEU A N 1
ATOM 760 C CA . LEU A 1 92 ? 26.338 -4.208 -61.665 1.00 67.12 92 LEU A CA 1
ATOM 761 C C . LEU A 1 92 ? 26.727 -4.110 -60.190 1.00 67.12 92 LEU A C 1
ATOM 763 O O . LEU A 1 92 ? 26.659 -5.111 -59.483 1.00 67.12 92 LEU A O 1
ATOM 767 N N . LEU A 1 93 ? 27.104 -2.923 -59.712 1.00 64.00 93 LEU A N 1
ATOM 768 C CA . LEU A 1 93 ? 27.436 -2.711 -58.309 1.00 64.00 93 LEU A CA 1
ATOM 769 C C . LEU A 1 93 ? 26.219 -2.880 -57.400 1.00 64.00 93 LEU A C 1
ATOM 771 O O . LEU A 1 93 ? 26.306 -3.551 -56.374 1.00 64.00 93 LEU A O 1
ATOM 775 N N . MET A 1 94 ? 25.085 -2.295 -57.790 1.00 67.44 94 MET A N 1
ATOM 776 C CA . MET A 1 94 ? 23.837 -2.418 -57.038 1.00 67.44 94 MET A CA 1
ATOM 777 C C . MET A 1 94 ? 23.292 -3.848 -57.066 1.00 67.44 94 MET A C 1
ATOM 779 O O . MET A 1 94 ? 22.806 -4.342 -56.052 1.00 67.44 94 MET A O 1
ATOM 783 N N . LEU A 1 95 ? 23.415 -4.545 -58.200 1.00 69.50 95 LEU A N 1
ATOM 784 C CA . LEU A 1 95 ? 23.063 -5.963 -58.294 1.00 69.50 95 LEU A CA 1
ATOM 785 C C . LEU A 1 95 ? 24.003 -6.838 -57.459 1.00 69.50 95 LEU A C 1
ATOM 787 O O . LEU A 1 95 ? 23.540 -7.748 -56.779 1.00 69.50 95 LEU A O 1
ATOM 791 N N . GLY A 1 96 ? 25.306 -6.557 -57.479 1.00 67.75 96 GLY A N 1
ATOM 792 C CA . GLY A 1 96 ? 26.307 -7.294 -56.712 1.00 67.75 96 GLY A CA 1
ATOM 793 C C . GLY A 1 96 ? 26.114 -7.154 -55.204 1.00 67.75 96 GLY A C 1
ATOM 794 O O . GLY A 1 96 ? 26.172 -8.155 -54.493 1.00 67.75 96 GLY A O 1
ATOM 795 N N . SER A 1 97 ? 25.820 -5.947 -54.710 1.00 65.19 97 SER A N 1
ATOM 796 C CA . SER A 1 97 ? 25.510 -5.743 -53.292 1.00 65.19 97 SER A CA 1
ATOM 797 C C . SER A 1 97 ? 24.199 -6.433 -52.911 1.00 65.19 97 SER A C 1
ATOM 799 O O . SER A 1 97 ? 24.181 -7.212 -51.960 1.00 65.19 97 SER A O 1
ATOM 801 N N . ALA A 1 98 ? 23.131 -6.275 -53.695 1.00 65.75 98 ALA A N 1
ATOM 802 C CA . ALA A 1 98 ? 21.869 -6.969 -53.433 1.00 65.75 98 ALA A CA 1
ATOM 803 C C . ALA A 1 98 ? 22.038 -8.502 -53.388 1.00 65.75 98 ALA A C 1
ATOM 805 O O . ALA A 1 98 ? 21.540 -9.153 -52.470 1.00 65.75 98 ALA A O 1
ATOM 806 N N . LEU A 1 99 ? 22.792 -9.080 -54.328 1.00 63.94 99 LEU A N 1
ATOM 807 C CA . LEU A 1 99 ? 23.019 -10.526 -54.408 1.00 63.94 99 LEU A CA 1
ATOM 808 C C . LEU A 1 99 ? 23.974 -11.067 -53.337 1.00 63.94 99 LEU A C 1
ATOM 810 O O . LEU A 1 99 ? 23.852 -12.233 -52.977 1.00 63.94 99 LEU A O 1
ATOM 814 N N . ALA A 1 100 ? 24.907 -10.264 -52.819 1.00 61.94 100 ALA A N 1
ATOM 815 C CA . ALA A 1 100 ? 25.817 -10.691 -51.754 1.00 61.94 100 ALA A CA 1
ATOM 816 C C . ALA A 1 100 ? 25.173 -10.598 -50.362 1.00 61.94 100 ALA A C 1
ATOM 818 O O . ALA A 1 100 ? 25.369 -11.478 -49.522 1.00 61.94 100 ALA A O 1
ATOM 819 N N . PHE A 1 101 ? 24.379 -9.553 -50.115 1.00 63.47 101 PHE A N 1
ATOM 820 C CA . PHE A 1 101 ? 23.800 -9.307 -48.794 1.00 63.47 101 PHE A CA 1
ATOM 821 C C . PHE A 1 101 ? 22.528 -10.118 -48.535 1.00 63.47 101 PHE A C 1
ATOM 823 O O . PHE A 1 101 ? 22.295 -10.511 -47.395 1.00 63.47 101 PHE A O 1
ATOM 830 N N . PHE A 1 102 ? 21.735 -10.436 -49.564 1.00 61.50 102 PHE A N 1
ATOM 831 C CA . PHE A 1 102 ? 20.483 -11.181 -49.388 1.00 61.50 102 PHE A CA 1
ATOM 832 C C . PHE A 1 102 ? 20.689 -12.619 -48.864 1.00 61.50 102 PHE A C 1
ATOM 834 O O . PHE A 1 102 ? 20.024 -12.990 -47.894 1.00 61.50 102 PHE A O 1
ATOM 841 N N . PRO A 1 103 ? 21.631 -13.426 -49.401 1.00 65.56 103 PRO A N 1
ATOM 842 C CA . PRO A 1 103 ? 21.900 -14.765 -48.882 1.00 65.56 103 PRO A CA 1
ATOM 843 C C . PRO A 1 103 ? 22.540 -14.732 -47.496 1.00 65.56 103 PRO A C 1
ATOM 845 O O . PRO A 1 103 ? 22.189 -15.556 -46.661 1.00 65.56 103 PRO A O 1
ATOM 848 N N . LEU A 1 104 ? 23.432 -13.770 -47.224 1.00 64.62 104 LEU A N 1
ATOM 849 C CA . LEU A 1 104 ? 24.077 -13.623 -45.916 1.00 64.62 104 LEU A CA 1
ATOM 850 C C . LEU A 1 104 ? 23.066 -13.225 -44.835 1.00 64.62 104 LEU A C 1
ATOM 852 O O . LEU A 1 104 ? 23.051 -13.817 -43.761 1.00 64.62 104 LEU A O 1
ATOM 856 N N . TYR A 1 105 ? 22.181 -12.274 -45.139 1.00 67.81 105 TYR A N 1
ATOM 857 C CA . TYR A 1 105 ? 21.088 -11.877 -44.256 1.00 67.81 105 TYR A CA 1
ATOM 858 C C . TYR A 1 105 ? 20.164 -13.057 -43.939 1.00 67.81 105 TYR A C 1
ATOM 860 O O . TYR A 1 105 ? 19.858 -13.320 -42.776 1.00 67.81 105 TYR A O 1
ATOM 868 N N . TYR A 1 106 ? 19.758 -13.811 -44.965 1.00 66.62 106 TYR A N 1
ATOM 869 C CA . TYR A 1 106 ? 18.873 -14.959 -44.785 1.00 66.62 106 TYR A CA 1
ATOM 870 C C . TYR A 1 106 ? 19.562 -16.120 -44.050 1.00 66.62 106 TYR A C 1
ATOM 872 O O . TYR A 1 106 ? 18.940 -16.779 -43.223 1.00 66.62 106 TYR A O 1
ATOM 880 N N . PHE A 1 107 ? 20.853 -16.344 -44.306 1.00 62.50 107 PHE A N 1
ATOM 881 C CA . PHE A 1 107 ? 21.670 -17.350 -43.627 1.00 62.50 107 PHE A CA 1
ATOM 882 C C . PHE A 1 107 ? 21.849 -17.028 -42.143 1.00 62.50 107 PHE A C 1
ATOM 884 O O . PHE A 1 107 ? 21.604 -17.890 -41.304 1.00 62.50 107 PHE A O 1
ATOM 891 N N . LEU A 1 108 ? 22.174 -15.776 -41.805 1.00 62.44 108 LEU A N 1
ATOM 892 C CA . LEU A 1 108 ? 22.241 -15.324 -40.413 1.00 62.44 108 LEU A CA 1
ATOM 893 C C . LEU A 1 108 ? 20.881 -15.495 -39.724 1.00 62.44 108 LEU A C 1
ATOM 895 O O . LEU A 1 108 ? 20.828 -15.980 -38.597 1.00 62.44 108 LEU A O 1
ATOM 899 N N . ARG A 1 109 ? 19.775 -15.200 -40.427 1.00 60.84 109 ARG A N 1
ATOM 900 C CA . ARG A 1 109 ? 18.398 -15.411 -39.938 1.00 60.84 109 ARG A CA 1
ATOM 901 C C . ARG A 1 109 ? 18.007 -16.856 -39.720 1.00 60.84 109 ARG A C 1
ATOM 903 O O . ARG A 1 109 ? 17.161 -17.136 -38.874 1.00 60.84 109 ARG A O 1
ATOM 910 N N . MET A 1 110 ? 18.626 -17.768 -40.450 1.00 56.91 110 MET A N 1
ATOM 911 C CA . MET A 1 110 ? 18.376 -19.192 -40.300 1.00 56.91 110 MET A CA 1
ATOM 912 C C . MET A 1 110 ? 19.166 -19.806 -39.135 1.00 56.91 110 MET A C 1
ATOM 914 O O . MET A 1 110 ? 18.717 -20.805 -38.579 1.00 56.91 110 MET A O 1
ATOM 918 N N . ILE A 1 111 ? 20.313 -19.227 -38.762 1.00 61.34 111 ILE A N 1
ATOM 919 C CA . ILE A 1 111 ? 21.245 -19.833 -37.800 1.00 61.34 111 ILE A CA 1
ATOM 920 C C . ILE A 1 111 ? 20.866 -19.579 -36.344 1.00 61.34 111 ILE A C 1
ATOM 922 O O . ILE A 1 111 ? 21.106 -20.461 -35.522 1.00 61.34 111 ILE A O 1
ATOM 926 N N . ASP A 1 112 ? 20.257 -18.442 -36.003 1.00 48.88 112 ASP A N 1
ATOM 927 C CA . ASP A 1 112 ? 19.987 -18.160 -34.592 1.00 48.88 112 ASP A CA 1
ATOM 928 C C . ASP A 1 112 ? 18.775 -17.246 -34.370 1.00 48.88 112 ASP A C 1
ATOM 930 O O . ASP A 1 112 ? 18.736 -16.109 -34.832 1.00 48.88 112 ASP A O 1
ATOM 934 N N . LYS A 1 113 ? 17.772 -17.733 -33.631 1.00 56.66 113 LYS A N 1
ATOM 935 C CA . LYS A 1 113 ? 16.580 -16.949 -33.264 1.00 56.66 113 LYS A CA 1
ATOM 936 C C . LYS A 1 113 ? 16.829 -15.979 -32.106 1.00 56.66 113 LYS A C 1
ATOM 938 O O . LYS A 1 113 ? 15.958 -15.158 -31.842 1.00 56.66 113 LYS A O 1
ATOM 943 N N . THR A 1 114 ? 17.969 -16.084 -31.425 1.00 49.22 114 THR A N 1
ATOM 944 C CA . THR A 1 114 ? 18.301 -15.276 -30.242 1.00 49.22 114 THR A CA 1
ATOM 945 C C . THR A 1 114 ? 19.014 -13.966 -30.583 1.00 49.22 114 THR A C 1
ATOM 947 O O . THR A 1 114 ? 19.139 -13.095 -29.728 1.00 49.22 114 THR A O 1
ATOM 950 N N . ILE A 1 115 ? 19.440 -13.784 -31.839 1.00 59.16 115 ILE A N 1
ATOM 951 C CA . ILE A 1 115 ? 20.065 -12.540 -32.296 1.00 59.16 115 ILE A CA 1
ATOM 952 C C . ILE A 1 115 ? 19.002 -11.448 -32.399 1.00 59.16 115 ILE A C 1
ATOM 954 O O . ILE A 1 115 ? 18.006 -11.597 -33.112 1.00 59.16 115 ILE A O 1
ATOM 958 N N . ASP A 1 116 ? 19.250 -10.319 -31.736 1.00 63.28 116 ASP A N 1
ATOM 959 C CA . ASP A 1 116 ? 18.455 -9.113 -31.925 1.00 63.28 116 ASP A CA 1
ATOM 960 C C . ASP A 1 116 ? 18.632 -8.589 -33.359 1.00 63.28 116 ASP A C 1
ATOM 962 O O . ASP A 1 116 ? 19.631 -7.965 -33.743 1.00 63.28 116 ASP A O 1
ATOM 966 N N . TRP A 1 117 ? 17.612 -8.870 -34.166 1.00 62.16 117 TRP A N 1
ATOM 967 C CA . TRP A 1 117 ? 17.535 -8.525 -35.577 1.00 62.16 117 TRP A CA 1
ATOM 968 C C . TRP A 1 117 ? 17.639 -7.027 -35.834 1.00 62.16 117 TRP A C 1
ATOM 970 O O . TRP A 1 117 ? 18.084 -6.646 -36.915 1.00 62.16 117 TRP A O 1
ATOM 980 N N . GLN A 1 118 ? 17.276 -6.165 -34.877 1.00 60.16 118 GLN A N 1
ATOM 981 C CA . GLN A 1 118 ? 17.447 -4.725 -35.055 1.00 60.16 118 GLN A CA 1
ATOM 982 C C . GLN A 1 118 ? 18.929 -4.349 -35.065 1.00 60.16 118 GLN A C 1
ATOM 984 O O . GLN A 1 118 ? 19.379 -3.689 -36.002 1.00 60.16 118 GLN A O 1
ATOM 989 N N . HIS A 1 119 ? 19.710 -4.831 -34.099 1.00 59.19 119 HIS A N 1
ATOM 990 C CA . HIS A 1 119 ? 21.150 -4.569 -34.034 1.00 59.19 119 HIS A CA 1
ATOM 991 C C . HIS A 1 119 ? 21.902 -5.177 -35.223 1.00 59.19 119 HIS A C 1
ATOM 993 O O . HIS A 1 119 ? 22.763 -4.517 -35.813 1.00 59.19 119 HIS A O 1
ATOM 999 N N . LEU A 1 120 ? 21.527 -6.389 -35.646 1.00 65.62 120 LEU A N 1
ATOM 1000 C CA . LEU A 1 120 ? 22.110 -7.008 -36.836 1.00 65.62 120 LEU A CA 1
ATOM 1001 C C . LEU A 1 120 ? 21.762 -6.230 -38.115 1.00 65.62 120 LEU A C 1
ATOM 1003 O O . LEU A 1 120 ? 22.623 -6.057 -38.975 1.00 65.62 120 LEU A O 1
ATOM 1007 N N . ASN A 1 121 ? 20.536 -5.710 -38.236 1.00 64.19 121 ASN A N 1
ATOM 1008 C CA . ASN A 1 121 ? 20.141 -4.866 -39.365 1.00 64.19 121 ASN A CA 1
ATOM 1009 C C . ASN A 1 121 ? 20.956 -3.571 -39.408 1.00 64.19 121 ASN A C 1
ATOM 1011 O O . ASN A 1 121 ? 21.429 -3.194 -40.478 1.00 64.19 121 ASN A O 1
ATOM 1015 N N . TYR A 1 122 ? 21.175 -2.908 -38.268 1.00 64.62 122 TYR A N 1
ATOM 1016 C CA . TYR A 1 122 ? 22.010 -1.704 -38.220 1.00 64.62 122 TYR A CA 1
ATOM 1017 C C . TYR A 1 122 ? 23.462 -1.996 -38.598 1.00 64.62 122 TYR A C 1
ATOM 1019 O O . TYR A 1 122 ? 24.054 -1.237 -39.368 1.00 64.62 122 TYR A O 1
ATOM 1027 N N . LEU A 1 123 ? 24.016 -3.116 -38.127 1.00 70.12 123 LEU A N 1
ATOM 1028 C CA . LEU A 1 123 ? 25.351 -3.563 -38.514 1.00 70.12 123 LEU A CA 1
ATOM 1029 C C . LEU A 1 123 ? 25.424 -3.855 -40.018 1.00 70.12 123 LEU A C 1
ATOM 1031 O O . LEU A 1 123 ? 26.351 -3.408 -40.688 1.00 70.12 123 LEU A O 1
ATOM 1035 N N . LEU A 1 124 ? 24.429 -4.552 -40.569 1.00 66.81 124 LEU A N 1
ATOM 1036 C CA . LEU A 1 124 ? 24.364 -4.880 -41.991 1.00 66.81 124 LEU A CA 1
ATOM 1037 C C . LEU A 1 124 ? 24.255 -3.616 -42.854 1.00 66.81 124 LEU A C 1
ATOM 1039 O O . LEU A 1 124 ? 24.944 -3.503 -43.868 1.00 66.81 124 LEU A O 1
ATOM 1043 N N . ILE A 1 125 ? 23.443 -2.640 -42.437 1.00 66.75 125 ILE A N 1
ATOM 1044 C CA . ILE A 1 125 ? 23.321 -1.335 -43.097 1.00 66.75 125 ILE A CA 1
ATOM 1045 C C . ILE A 1 125 ? 24.656 -0.589 -43.036 1.00 66.75 125 ILE A C 1
ATOM 1047 O O . ILE A 1 125 ? 25.122 -0.105 -44.065 1.00 66.75 125 ILE A O 1
ATOM 1051 N N . ALA A 1 126 ? 25.311 -0.543 -41.873 1.00 66.62 126 ALA A N 1
ATOM 1052 C CA . ALA A 1 126 ? 26.610 0.107 -41.717 1.00 66.62 126 ALA A CA 1
ATOM 1053 C C . ALA A 1 126 ? 27.686 -0.542 -42.604 1.00 66.62 126 ALA A C 1
ATOM 1055 O O . ALA A 1 126 ? 28.400 0.163 -43.315 1.00 66.62 126 ALA A O 1
ATOM 1056 N N . VAL A 1 127 ? 27.756 -1.877 -42.638 1.00 69.06 127 VAL A N 1
ATOM 1057 C CA . VAL A 1 127 ? 28.680 -2.629 -43.504 1.00 69.06 127 VAL A CA 1
ATOM 1058 C C . VAL A 1 127 ? 28.379 -2.375 -44.982 1.00 69.06 127 VAL A C 1
ATOM 1060 O O . VAL A 1 127 ? 29.303 -2.160 -45.766 1.00 69.06 127 VAL A O 1
ATOM 1063 N N . THR A 1 128 ? 27.103 -2.335 -45.370 1.00 66.62 128 THR A N 1
ATOM 1064 C CA . THR A 1 128 ? 26.687 -2.058 -46.754 1.00 66.62 128 THR A CA 1
ATOM 1065 C C . THR A 1 128 ? 27.052 -0.633 -47.172 1.00 66.62 128 THR A C 1
ATOM 1067 O O . THR A 1 128 ? 27.575 -0.419 -48.266 1.00 66.62 128 THR A O 1
ATOM 1070 N N . LEU A 1 129 ? 26.832 0.354 -46.298 1.00 65.81 129 LEU A N 1
ATOM 1071 C CA . LEU A 1 129 ? 27.219 1.743 -46.543 1.00 65.81 129 LEU A CA 1
ATOM 1072 C C . LEU A 1 129 ? 28.740 1.890 -46.649 1.00 65.81 129 LEU A C 1
ATOM 1074 O O . LEU A 1 129 ? 29.224 2.537 -47.576 1.00 65.81 129 LEU A O 1
ATOM 1078 N N . LEU A 1 130 ? 29.498 1.242 -45.763 1.00 68.00 130 LEU A N 1
ATOM 1079 C CA . LEU A 1 130 ? 30.961 1.273 -45.771 1.00 68.00 130 LEU A CA 1
ATOM 1080 C C . LEU A 1 130 ? 31.522 0.613 -47.038 1.00 68.00 130 LEU A C 1
ATOM 1082 O O . LEU A 1 130 ? 32.415 1.169 -47.679 1.00 68.00 130 LEU A O 1
ATOM 1086 N N . PHE A 1 131 ? 30.942 -0.513 -47.461 1.00 68.44 131 PHE A N 1
ATOM 1087 C CA . PHE A 1 131 ? 31.267 -1.161 -48.731 1.00 68.44 131 PHE A CA 1
ATOM 1088 C C . PHE A 1 131 ? 30.988 -0.240 -49.928 1.00 68.44 131 PHE A C 1
ATOM 1090 O O . PHE A 1 131 ? 31.859 -0.056 -50.776 1.00 68.44 131 PHE A O 1
ATOM 1097 N N . ASN A 1 132 ? 29.822 0.412 -49.974 1.00 66.19 132 ASN A N 1
ATOM 1098 C CA . ASN A 1 132 ? 29.480 1.351 -51.047 1.00 66.19 132 ASN A CA 1
ATOM 1099 C C . ASN A 1 132 ? 30.437 2.555 -51.093 1.00 66.19 132 ASN A C 1
ATOM 1101 O O . ASN A 1 132 ? 30.865 2.961 -52.174 1.00 66.19 132 ASN A O 1
ATOM 1105 N N . VAL A 1 133 ? 30.832 3.096 -49.936 1.00 65.81 133 VAL A N 1
ATOM 1106 C CA . VAL A 1 133 ? 31.834 4.171 -49.840 1.00 65.81 133 VAL A CA 1
ATOM 1107 C C . VAL A 1 133 ? 33.198 3.698 -50.353 1.00 65.81 133 VAL A C 1
ATOM 1109 O O . VAL A 1 133 ? 33.837 4.418 -51.123 1.00 65.81 133 VAL A O 1
ATOM 1112 N N . LEU A 1 134 ? 33.624 2.480 -49.995 1.00 67.94 134 LEU A N 1
ATOM 1113 C CA . LEU A 1 134 ? 34.883 1.888 -50.455 1.00 67.94 134 LEU A CA 1
ATOM 1114 C C . LEU A 1 134 ? 34.910 1.748 -51.983 1.00 67.94 134 LEU A C 1
ATOM 1116 O O . LEU A 1 134 ? 35.890 2.128 -52.624 1.00 67.94 134 LEU A O 1
ATOM 1120 N N . VAL A 1 135 ? 33.825 1.255 -52.584 1.00 66.31 135 VAL A N 1
ATOM 1121 C CA . VAL A 1 135 ? 33.727 1.136 -54.043 1.00 66.31 135 VAL A CA 1
ATOM 1122 C C . VAL A 1 135 ? 33.762 2.518 -54.700 1.00 66.31 135 VAL A C 1
ATOM 1124 O O . VAL A 1 135 ? 34.519 2.715 -55.653 1.00 66.31 135 VAL A O 1
ATOM 1127 N N . CYS A 1 136 ? 33.001 3.492 -54.194 1.00 63.41 136 CYS A N 1
ATOM 1128 C CA . CYS A 1 136 ? 33.021 4.861 -54.716 1.00 63.41 136 CYS A CA 1
ATOM 1129 C C . CYS A 1 136 ? 34.430 5.476 -54.663 1.00 63.41 136 CYS A C 1
ATOM 1131 O O . CYS A 1 136 ? 34.842 6.144 -55.616 1.00 63.41 136 CYS A O 1
ATOM 1133 N N . LEU A 1 137 ? 35.196 5.209 -53.599 1.00 63.38 137 LEU A N 1
ATOM 1134 C CA . LEU A 1 137 ? 36.601 5.608 -53.470 1.00 63.38 137 LEU A CA 1
ATOM 1135 C C . LEU A 1 137 ? 37.492 4.941 -54.525 1.00 63.38 137 LEU A C 1
ATOM 1137 O O . LEU A 1 137 ? 38.219 5.637 -55.235 1.00 63.38 137 LEU A O 1
ATOM 1141 N N . ILE A 1 138 ? 37.406 3.614 -54.678 1.00 64.75 138 ILE A N 1
ATOM 1142 C CA . ILE A 1 138 ? 38.187 2.850 -55.668 1.00 64.75 138 ILE A CA 1
ATOM 1143 C C . ILE A 1 138 ? 37.888 3.339 -57.094 1.00 64.75 138 ILE A C 1
ATOM 1145 O O . ILE A 1 138 ? 38.798 3.501 -57.909 1.00 64.75 138 ILE A O 1
ATOM 1149 N N . PHE A 1 139 ? 36.621 3.615 -57.401 1.00 62.75 139 PHE A N 1
ATOM 1150 C CA . PHE A 1 139 ? 36.201 4.102 -58.713 1.00 62.75 139 PHE A CA 1
ATOM 1151 C C . PHE A 1 139 ? 36.677 5.536 -58.981 1.00 62.75 139 PHE A C 1
ATOM 1153 O O . PHE A 1 139 ? 37.156 5.841 -60.074 1.00 62.75 139 PHE A O 1
ATOM 1160 N N . SER A 1 140 ? 36.629 6.399 -57.964 1.00 58.66 140 SER A N 1
ATOM 1161 C CA . SER A 1 140 ? 37.116 7.781 -58.049 1.00 58.66 140 SER A CA 1
ATOM 1162 C C . SER A 1 140 ? 38.631 7.854 -58.245 1.00 58.66 140 SER A C 1
ATOM 1164 O O . SER A 1 140 ? 39.103 8.694 -59.006 1.00 58.66 140 SER A O 1
ATOM 1166 N N . LEU A 1 141 ? 39.396 6.935 -57.641 1.00 60.53 141 LEU A N 1
ATOM 1167 C CA . LEU A 1 141 ? 40.840 6.814 -57.887 1.00 60.53 141 LEU A CA 1
ATOM 1168 C C . LEU A 1 141 ? 41.158 6.430 -59.341 1.00 60.53 141 LEU A C 1
ATOM 1170 O O . LEU A 1 141 ? 42.218 6.786 -59.854 1.00 60.53 141 LEU A O 1
ATOM 1174 N N . ARG A 1 142 ? 40.239 5.737 -60.026 1.00 59.59 142 ARG A N 1
ATOM 1175 C CA . ARG A 1 142 ? 40.411 5.299 -61.418 1.00 59.59 142 ARG A CA 1
ATOM 1176 C C . ARG A 1 142 ? 40.025 6.372 -62.447 1.00 59.59 142 ARG A C 1
ATOM 1178 O O . ARG A 1 142 ? 40.557 6.357 -63.554 1.00 59.59 142 ARG A O 1
ATOM 1185 N N . LEU A 1 143 ? 39.138 7.309 -62.101 1.00 57.22 143 LEU A N 1
ATOM 1186 C CA . LEU A 1 143 ? 38.654 8.383 -62.981 1.00 57.22 143 LEU A CA 1
ATOM 1187 C C . LEU A 1 143 ? 39.413 9.702 -62.747 1.00 57.22 143 LEU A C 1
ATOM 1189 O O . LEU A 1 143 ? 38.918 10.653 -62.147 1.00 57.22 143 LEU A O 1
ATOM 1193 N N . ASN A 1 144 ? 40.645 9.763 -63.244 1.00 50.03 144 ASN A N 1
ATOM 1194 C CA . ASN A 1 144 ? 41.550 10.900 -63.094 1.00 50.03 144 ASN A CA 1
ATOM 1195 C C . ASN A 1 144 ? 41.348 11.926 -64.242 1.00 50.03 144 ASN A C 1
ATOM 1197 O O . ASN A 1 144 ? 41.921 11.754 -65.313 1.00 50.03 144 ASN A O 1
ATOM 1201 N N . PHE A 1 145 ? 40.530 12.977 -64.047 1.00 54.25 145 PHE A N 1
ATOM 1202 C CA . PHE A 1 145 ? 40.422 14.134 -64.968 1.00 54.25 145 PHE A CA 1
ATOM 1203 C C . PHE A 1 145 ? 40.397 15.488 -64.217 1.00 54.25 145 PHE A C 1
ATOM 1205 O O . PHE A 1 145 ? 39.768 15.648 -63.171 1.00 54.25 145 PHE A O 1
ATOM 1212 N N . GLU A 1 146 ? 41.100 16.473 -64.778 1.00 55.41 146 GLU A N 1
ATOM 1213 C CA . GLU A 1 146 ? 41.897 17.520 -64.105 1.00 55.41 146 GLU A CA 1
ATOM 1214 C C . GLU A 1 146 ? 41.199 18.710 -63.399 1.00 55.41 146 GLU A C 1
ATOM 1216 O O . GLU A 1 146 ? 41.902 19.520 -62.813 1.00 55.41 146 GLU A O 1
ATOM 1221 N N . ALA A 1 147 ? 39.870 18.857 -63.345 1.00 51.06 147 ALA A N 1
ATOM 1222 C CA . ALA A 1 147 ? 39.275 20.029 -62.648 1.00 51.06 147 ALA A CA 1
ATOM 1223 C C . ALA A 1 147 ? 37.995 19.764 -61.835 1.00 51.06 147 ALA A C 1
ATOM 1225 O O . ALA A 1 147 ? 37.575 20.606 -61.046 1.00 51.06 147 ALA A O 1
ATOM 1226 N N . LYS A 1 148 ? 37.395 18.570 -61.941 1.00 54.94 148 LYS A N 1
ATOM 1227 C CA . LYS A 1 148 ? 36.248 18.140 -61.108 1.00 54.94 148 LYS A CA 1
ATOM 1228 C C . LYS A 1 148 ? 36.666 17.315 -59.875 1.00 54.94 148 LYS A C 1
ATOM 1230 O O . LYS A 1 148 ? 35.800 16.850 -59.135 1.00 54.94 148 LYS A O 1
ATOM 1235 N N . LYS A 1 149 ? 37.979 17.158 -59.647 1.00 54.72 149 LYS A N 1
ATOM 1236 C CA . LYS A 1 149 ? 38.599 16.321 -58.598 1.00 54.72 149 LYS A CA 1
ATOM 1237 C C . LYS A 1 149 ? 38.133 16.654 -57.180 1.00 54.72 149 LYS A C 1
ATOM 1239 O O . LYS A 1 149 ? 37.797 15.752 -56.423 1.00 54.72 149 LYS A O 1
ATOM 1244 N N . TYR A 1 150 ? 38.091 17.934 -56.818 1.00 61.22 150 TYR A N 1
ATOM 1245 C CA . TYR A 1 150 ? 37.846 18.328 -55.426 1.00 61.22 150 TYR A CA 1
ATOM 1246 C C . TYR A 1 150 ? 36.369 18.254 -55.027 1.00 61.22 150 TYR A C 1
ATOM 1248 O O . TYR A 1 150 ? 36.059 17.901 -53.895 1.00 61.22 150 TYR A O 1
ATOM 1256 N N . PHE A 1 151 ? 35.448 18.507 -55.961 1.00 61.78 151 PHE A N 1
ATOM 1257 C CA . PHE A 1 151 ? 34.012 18.502 -55.674 1.00 61.78 151 PHE A CA 1
ATOM 1258 C C . PHE A 1 151 ? 33.496 17.100 -55.312 1.00 61.78 151 PHE A C 1
ATOM 1260 O O . PHE A 1 151 ? 32.829 16.921 -54.295 1.00 61.78 151 PHE A O 1
ATOM 1267 N N . TRP A 1 152 ? 33.867 16.086 -56.100 1.00 65.31 152 TRP A N 1
ATOM 1268 C CA . TRP A 1 152 ? 33.457 14.703 -55.840 1.00 65.31 152 TRP A CA 1
ATOM 1269 C C . TRP A 1 152 ? 34.149 14.099 -54.617 1.00 65.31 152 TRP A C 1
ATOM 1271 O O . TRP A 1 152 ? 33.509 13.372 -53.861 1.00 65.31 152 TRP A O 1
ATOM 1281 N N . ALA A 1 153 ? 35.413 14.456 -54.366 1.00 69.00 153 ALA A N 1
ATOM 1282 C CA . ALA A 1 153 ? 36.119 14.033 -53.160 1.00 69.00 153 ALA A CA 1
ATOM 1283 C C . ALA A 1 153 ? 35.441 14.552 -51.877 1.00 69.00 153 ALA A C 1
ATOM 1285 O O . ALA A 1 153 ? 35.295 13.794 -50.921 1.00 69.00 153 ALA A O 1
ATOM 1286 N N . ILE A 1 154 ? 34.966 15.806 -51.870 1.00 72.19 154 ILE A N 1
ATOM 1287 C CA . ILE A 1 154 ? 34.255 16.391 -50.722 1.00 72.19 154 ILE A CA 1
ATOM 1288 C C . ILE A 1 154 ? 32.915 15.684 -50.485 1.00 72.19 154 ILE A C 1
ATOM 1290 O O . ILE A 1 154 ? 32.623 15.309 -49.354 1.00 72.19 154 ILE A O 1
ATOM 1294 N N . ILE A 1 155 ? 32.118 15.439 -51.532 1.00 71.75 155 ILE A N 1
ATOM 1295 C CA . ILE A 1 155 ? 30.821 14.751 -51.389 1.00 71.75 155 ILE A CA 1
ATOM 1296 C C . ILE A 1 155 ? 31.006 13.330 -50.840 1.00 71.75 155 ILE A C 1
ATOM 1298 O O . ILE A 1 155 ? 30.286 12.926 -49.930 1.00 71.75 155 ILE A O 1
ATOM 1302 N N . ILE A 1 156 ? 31.994 12.582 -51.341 1.00 69.25 156 ILE A N 1
ATOM 1303 C CA . ILE A 1 156 ? 32.277 11.219 -50.867 1.00 69.25 156 ILE A CA 1
ATOM 1304 C C . ILE A 1 156 ? 32.777 11.236 -49.421 1.00 69.25 156 ILE A C 1
ATOM 1306 O O . ILE A 1 156 ? 32.347 10.402 -48.627 1.00 69.25 156 ILE A O 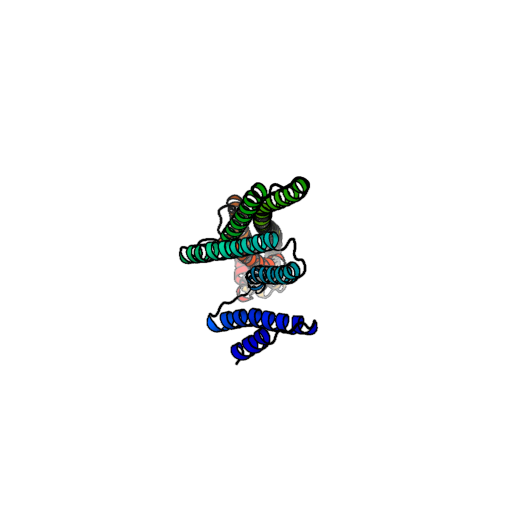1
ATOM 1310 N N . ALA A 1 157 ? 33.631 12.196 -49.053 1.00 74.19 157 ALA A N 1
ATOM 1311 C CA . ALA A 1 157 ? 34.081 12.353 -47.673 1.00 74.19 157 ALA A CA 1
ATOM 1312 C C . ALA A 1 157 ? 32.908 12.653 -46.724 1.00 74.19 157 ALA A C 1
ATOM 1314 O O . ALA A 1 157 ? 32.832 12.064 -45.650 1.00 74.19 157 ALA A O 1
ATOM 1315 N N . VAL A 1 158 ? 31.957 13.498 -47.138 1.00 72.94 158 VAL A N 1
ATOM 1316 C CA . VAL A 1 158 ? 30.752 13.808 -46.351 1.00 72.94 158 VAL A CA 1
ATOM 1317 C C . VAL A 1 158 ? 29.836 12.588 -46.228 1.00 72.94 158 VAL A C 1
ATOM 1319 O O . VAL A 1 158 ? 29.397 12.279 -45.125 1.00 72.94 158 VAL A O 1
ATOM 1322 N N . ILE A 1 159 ? 29.586 11.845 -47.311 1.00 72.38 159 ILE A N 1
ATOM 1323 C CA . ILE A 1 159 ? 28.767 10.619 -47.267 1.00 72.38 159 ILE A CA 1
ATOM 1324 C C . ILE A 1 159 ? 29.435 9.544 -46.402 1.00 72.38 159 ILE A C 1
ATOM 1326 O O . ILE A 1 159 ? 28.758 8.882 -45.614 1.00 72.38 159 ILE A O 1
ATOM 1330 N N . GLY A 1 160 ? 30.757 9.390 -46.515 1.00 72.75 160 GLY A N 1
ATOM 1331 C CA . GLY A 1 160 ? 31.546 8.492 -45.678 1.00 72.75 160 GLY A CA 1
ATOM 1332 C C . GLY A 1 160 ? 31.455 8.864 -44.202 1.00 72.75 160 GLY A C 1
ATOM 1333 O O . GLY A 1 160 ? 31.166 8.002 -43.378 1.00 72.75 160 GLY A O 1
ATOM 1334 N N . LEU A 1 161 ? 31.602 10.151 -43.875 1.00 72.06 161 LEU A N 1
ATOM 1335 C CA . LEU A 1 161 ? 31.478 10.661 -42.510 1.00 72.06 161 LEU A CA 1
ATOM 1336 C C . LEU A 1 161 ? 30.065 10.433 -41.948 1.00 72.06 161 LEU A C 1
ATOM 1338 O O . LEU A 1 161 ? 29.918 9.913 -40.845 1.00 72.06 161 LEU A O 1
ATOM 1342 N N . VAL A 1 162 ? 29.020 10.756 -42.715 1.00 70.31 162 VAL A N 1
ATOM 1343 C CA . VAL A 1 162 ? 27.620 10.551 -42.302 1.00 70.31 162 VAL A CA 1
ATOM 1344 C C . VAL A 1 162 ? 27.317 9.065 -42.094 1.00 70.31 162 VAL A C 1
ATOM 1346 O O . VAL A 1 162 ? 26.687 8.710 -41.101 1.00 70.31 162 VAL A O 1
ATOM 1349 N N . SER A 1 163 ? 27.813 8.187 -42.969 1.00 69.12 163 SER A N 1
ATOM 1350 C CA . SER A 1 163 ? 27.631 6.731 -42.848 1.00 69.12 163 SER A CA 1
ATOM 1351 C C . SER A 1 163 ? 28.343 6.140 -41.630 1.00 69.12 163 SER A C 1
ATOM 1353 O O . SER A 1 163 ? 27.890 5.139 -41.084 1.00 69.12 163 SER A O 1
ATOM 1355 N N . LEU A 1 164 ? 29.442 6.760 -41.194 1.00 66.56 164 LEU A N 1
ATOM 1356 C CA . LEU A 1 164 ? 30.200 6.336 -40.019 1.00 66.56 164 LEU A CA 1
ATOM 1357 C C . LEU A 1 164 ? 29.524 6.794 -38.720 1.00 66.56 164 LEU A C 1
ATOM 1359 O O . LEU A 1 164 ? 29.548 6.063 -37.740 1.00 66.56 164 LEU A O 1
ATOM 1363 N N . VAL A 1 165 ? 28.883 7.968 -38.716 1.00 67.25 165 VAL A N 1
ATOM 1364 C CA . VAL A 1 165 ? 28.267 8.565 -37.516 1.00 67.25 165 VAL A CA 1
ATOM 1365 C C . VAL A 1 165 ? 26.804 8.136 -37.317 1.00 67.25 165 VAL A C 1
ATOM 1367 O O . VAL A 1 165 ? 26.365 7.966 -36.179 1.00 67.25 165 VAL A O 1
ATOM 1370 N N . ALA A 1 166 ? 26.037 7.912 -38.389 1.00 67.50 166 ALA A N 1
ATOM 1371 C CA . ALA A 1 166 ? 24.613 7.567 -38.306 1.00 67.50 166 ALA A CA 1
ATOM 1372 C C . ALA A 1 166 ? 24.285 6.312 -37.457 1.00 67.50 166 ALA A C 1
ATOM 1374 O O . ALA A 1 166 ? 23.313 6.372 -36.697 1.00 67.50 166 ALA A O 1
ATOM 1375 N N . PRO A 1 167 ? 25.068 5.211 -37.499 1.00 62.00 167 PRO A N 1
ATOM 1376 C CA . PRO A 1 167 ? 24.810 4.036 -36.663 1.00 62.00 167 PRO A CA 1
ATOM 1377 C C . PRO A 1 167 ? 24.939 4.346 -35.167 1.00 62.00 167 PRO A C 1
ATOM 1379 O O . PRO A 1 167 ? 24.112 3.898 -34.377 1.00 62.00 167 PRO A O 1
ATOM 1382 N N . PHE A 1 168 ? 25.915 5.176 -34.779 1.00 61.31 168 PHE A N 1
ATOM 1383 C CA . PHE A 1 168 ? 26.103 5.584 -33.382 1.00 61.31 168 PHE A CA 1
ATOM 1384 C C . PHE A 1 168 ? 24.940 6.446 -32.874 1.00 61.31 168 PHE A C 1
ATOM 1386 O O . PHE A 1 168 ? 24.516 6.290 -31.731 1.00 61.31 168 PHE A O 1
ATOM 1393 N N . ILE A 1 169 ? 24.373 7.308 -33.727 1.00 64.50 169 ILE A N 1
ATOM 1394 C CA . ILE A 1 169 ? 23.200 8.125 -33.372 1.00 64.50 169 ILE A CA 1
ATOM 1395 C C . ILE A 1 169 ? 21.955 7.243 -33.173 1.00 64.50 169 ILE A C 1
ATOM 1397 O O . ILE A 1 169 ? 21.191 7.461 -32.232 1.00 64.50 169 ILE A O 1
ATOM 1401 N N . LEU A 1 170 ? 21.748 6.239 -34.032 1.00 58.56 170 LEU A N 1
ATOM 1402 C CA . LEU A 1 170 ? 20.592 5.336 -33.959 1.00 58.56 170 LEU A CA 1
ATOM 1403 C C . LEU A 1 170 ? 20.648 4.401 -32.746 1.00 58.56 170 LEU A C 1
ATOM 1405 O O . LEU A 1 170 ? 19.660 4.311 -32.015 1.00 58.56 170 LEU A O 1
ATOM 1409 N N . VAL A 1 171 ? 21.801 3.773 -32.490 1.00 58.25 171 VAL A N 1
ATOM 1410 C CA . VAL A 1 171 ? 22.013 2.934 -31.296 1.00 58.25 171 VAL A CA 1
ATOM 1411 C C . VAL A 1 171 ? 21.860 3.773 -30.028 1.00 58.25 171 VAL A C 1
ATOM 1413 O O . VAL A 1 171 ? 21.158 3.366 -29.104 1.00 58.25 171 VAL A O 1
ATOM 1416 N N . GLY A 1 172 ? 22.405 4.996 -30.023 1.00 59.38 172 GLY A N 1
ATOM 1417 C CA . GLY A 1 172 ? 22.201 5.946 -28.935 1.00 59.38 172 GLY A CA 1
ATOM 1418 C C . GLY A 1 172 ? 20.718 6.222 -28.681 1.00 59.38 172 GLY A C 1
ATOM 1419 O O . GLY A 1 172 ? 20.266 6.126 -27.547 1.00 59.38 172 GLY A O 1
ATOM 1420 N N . LYS A 1 173 ? 19.919 6.513 -29.712 1.00 59.81 173 LYS A N 1
ATOM 1421 C CA . LYS A 1 173 ? 18.505 6.890 -29.533 1.00 59.81 173 LYS A CA 1
ATOM 1422 C C . LYS A 1 173 ? 17.655 5.783 -28.894 1.00 59.81 173 LYS A C 1
ATOM 1424 O O . LYS A 1 173 ? 16.837 6.080 -28.026 1.00 59.81 173 LYS A O 1
ATOM 1429 N N . VAL A 1 174 ? 17.851 4.526 -29.297 1.00 60.53 174 VAL A N 1
ATOM 1430 C CA . VAL A 1 174 ? 17.137 3.372 -28.711 1.00 60.53 174 VAL A CA 1
ATOM 1431 C C . VAL A 1 174 ? 17.633 3.083 -27.291 1.00 60.53 174 VAL A C 1
ATOM 1433 O O . VAL A 1 174 ? 16.854 2.693 -26.424 1.00 60.53 174 VAL A O 1
ATOM 1436 N N . PHE A 1 175 ? 18.923 3.302 -27.030 1.00 59.09 175 PHE A N 1
ATOM 1437 C CA . PHE A 1 175 ? 19.517 3.160 -25.704 1.00 59.09 175 PHE A CA 1
ATOM 1438 C C . PHE A 1 175 ? 18.986 4.204 -24.707 1.00 59.09 175 PHE A C 1
ATOM 1440 O O . PHE A 1 175 ? 18.504 3.827 -23.642 1.00 59.09 175 PHE A O 1
ATOM 1447 N N . TRP A 1 176 ? 18.988 5.488 -25.084 1.00 59.16 176 TRP A N 1
ATOM 1448 C CA . TRP A 1 176 ? 18.540 6.605 -24.242 1.00 59.16 176 TRP A CA 1
ATOM 1449 C C . TRP A 1 176 ? 17.047 6.553 -23.907 1.00 59.16 176 TRP A C 1
ATOM 1451 O O . TRP A 1 176 ? 16.648 6.950 -22.818 1.00 59.16 176 TRP A O 1
ATOM 1461 N N . HIS A 1 177 ? 16.201 6.078 -24.826 1.00 66.31 177 HIS A N 1
ATOM 1462 C CA . HIS A 1 177 ? 14.754 6.063 -24.595 1.00 66.31 177 HIS A CA 1
ATOM 1463 C C . HIS A 1 177 ? 14.330 5.059 -23.511 1.00 66.31 177 HIS A C 1
ATOM 1465 O O . HIS A 1 177 ? 13.433 5.343 -22.724 1.00 66.31 177 HIS A O 1
ATOM 1471 N N . ARG A 1 178 ? 15.003 3.908 -23.452 1.00 65.62 178 ARG A N 1
ATOM 1472 C CA . ARG A 1 178 ? 14.707 2.807 -22.526 1.00 65.62 178 ARG A CA 1
ATOM 1473 C C . ARG A 1 178 ? 15.142 3.110 -21.087 1.00 65.62 178 ARG A C 1
ATOM 1475 O O . ARG A 1 178 ? 14.376 2.856 -20.163 1.00 65.62 178 ARG A O 1
ATOM 1482 N N . SER A 1 179 ? 16.325 3.702 -20.891 1.00 71.19 179 SER A N 1
ATOM 1483 C CA . SER A 1 179 ? 16.773 4.110 -19.550 1.00 71.19 179 SER A CA 1
ATOM 1484 C C . SER A 1 179 ? 15.855 5.182 -18.951 1.00 71.19 179 SER A C 1
ATOM 1486 O O . SER A 1 179 ? 15.523 5.112 -17.773 1.00 71.19 179 SER A O 1
ATOM 1488 N N . LEU A 1 180 ? 15.380 6.122 -19.778 1.00 78.12 180 LEU A N 1
ATOM 1489 C CA . LEU A 1 180 ? 14.438 7.168 -19.366 1.00 78.12 180 LEU A CA 1
ATOM 1490 C C . LEU A 1 180 ? 13.088 6.607 -18.890 1.00 78.12 180 LEU A C 1
ATOM 1492 O O . LEU A 1 180 ? 12.511 7.148 -17.949 1.00 78.12 180 LEU A O 1
ATOM 1496 N N . ASP A 1 181 ? 12.585 5.535 -19.511 1.00 82.25 181 ASP A N 1
ATOM 1497 C CA . ASP A 1 181 ? 11.305 4.928 -19.121 1.00 82.25 181 ASP A CA 1
ATOM 1498 C C . ASP A 1 181 ? 11.408 4.236 -17.751 1.00 82.25 181 ASP A C 1
ATOM 1500 O O . ASP A 1 181 ? 10.574 4.451 -16.869 1.00 82.25 181 ASP A O 1
ATOM 1504 N N . LEU A 1 182 ? 12.493 3.486 -17.514 1.00 85.38 182 LEU A N 1
ATOM 1505 C CA . LEU A 1 182 ? 12.725 2.827 -16.226 1.00 85.38 182 LEU A CA 1
ATOM 1506 C C . LEU A 1 182 ? 13.002 3.832 -15.095 1.00 85.38 182 LEU A C 1
ATOM 1508 O O . LEU A 1 182 ? 12.485 3.668 -13.990 1.00 85.38 182 LEU A O 1
ATOM 1512 N N . GLU A 1 183 ? 13.759 4.903 -15.360 1.00 88.69 183 GLU A N 1
ATOM 1513 C CA . GLU A 1 183 ? 13.943 6.010 -14.408 1.00 88.69 183 GLU A CA 1
ATOM 1514 C C . GLU A 1 183 ? 12.611 6.672 -14.043 1.00 88.69 183 GLU A C 1
ATOM 1516 O O . GLU A 1 183 ? 12.334 6.896 -12.862 1.00 88.69 183 GLU A O 1
ATOM 1521 N N . GLY A 1 184 ? 11.761 6.931 -15.042 1.00 90.81 184 GLY A N 1
ATOM 1522 C CA . GLY A 1 184 ? 10.417 7.458 -14.827 1.00 90.81 184 GLY A CA 1
ATOM 1523 C C . GLY A 1 184 ? 9.581 6.550 -13.923 1.00 90.81 184 GLY A C 1
ATOM 1524 O O . GLY A 1 184 ? 8.935 7.026 -12.989 1.00 90.81 184 GLY A O 1
ATOM 1525 N N . LYS A 1 185 ? 9.658 5.231 -14.134 1.00 90.19 185 LYS A N 1
ATOM 1526 C CA . LYS A 1 185 ? 8.950 4.240 -13.312 1.00 90.19 185 LYS A CA 1
ATOM 1527 C C . LYS A 1 185 ? 9.477 4.143 -11.884 1.00 90.19 185 LYS A C 1
ATOM 1529 O O . LYS A 1 185 ? 8.682 3.982 -10.961 1.00 90.19 185 LYS A O 1
ATOM 1534 N N . ILE A 1 186 ? 10.782 4.301 -11.671 1.00 91.94 186 ILE A N 1
ATOM 1535 C CA . ILE A 1 186 ? 11.364 4.381 -10.322 1.00 91.94 186 ILE A CA 1
ATOM 1536 C C . ILE A 1 186 ? 10.798 5.587 -9.564 1.00 91.94 186 ILE A C 1
ATOM 1538 O O . ILE A 1 186 ? 10.427 5.449 -8.401 1.00 91.94 186 ILE A O 1
ATOM 1542 N N . ILE A 1 187 ? 10.688 6.750 -10.209 1.00 93.56 187 ILE A N 1
ATOM 1543 C CA . ILE A 1 187 ? 10.104 7.949 -9.585 1.00 93.56 187 ILE A CA 1
ATOM 1544 C C . ILE A 1 187 ? 8.631 7.710 -9.226 1.00 93.56 187 ILE A C 1
ATOM 1546 O O . ILE A 1 187 ? 8.192 8.073 -8.136 1.00 93.56 187 ILE A O 1
ATOM 1550 N N . GLU A 1 188 ? 7.870 7.062 -10.110 1.00 93.06 188 GLU A N 1
ATOM 1551 C CA . GLU A 1 188 ? 6.463 6.726 -9.864 1.00 93.06 188 GLU A CA 1
ATOM 1552 C C . GLU A 1 188 ? 6.295 5.789 -8.653 1.00 93.06 188 GLU A C 1
ATOM 1554 O O . GLU A 1 188 ? 5.466 6.053 -7.780 1.00 93.06 188 GLU A O 1
ATOM 1559 N N . LEU A 1 189 ? 7.142 4.756 -8.539 1.00 92.69 189 LEU A N 1
ATOM 1560 C CA . LEU A 1 189 ? 7.191 3.866 -7.372 1.00 92.69 189 LEU A CA 1
ATOM 1561 C C . LEU A 1 189 ? 7.483 4.629 -6.075 1.00 92.69 189 LEU A C 1
ATOM 1563 O O . LEU A 1 189 ? 6.844 4.376 -5.055 1.00 92.69 189 LEU A O 1
ATOM 1567 N N . GLN A 1 190 ? 8.441 5.558 -6.106 1.00 93.19 190 GLN A N 1
ATOM 1568 C CA . GLN A 1 190 ? 8.811 6.356 -4.936 1.00 93.19 190 GLN A CA 1
ATOM 1569 C C . GLN A 1 190 ? 7.676 7.271 -4.483 1.00 93.19 190 GLN A C 1
ATOM 1571 O O . GLN A 1 190 ? 7.404 7.356 -3.286 1.00 93.19 190 GLN A O 1
ATOM 1576 N N . ASN A 1 191 ? 6.995 7.922 -5.426 1.00 94.56 191 ASN A N 1
ATOM 1577 C CA . ASN A 1 191 ? 5.853 8.775 -5.115 1.00 94.56 191 ASN A CA 1
ATOM 1578 C C . ASN A 1 191 ? 4.730 7.961 -4.466 1.00 94.56 191 ASN A C 1
ATOM 1580 O O . ASN A 1 191 ? 4.279 8.309 -3.376 1.00 94.56 191 ASN A O 1
ATOM 1584 N N . LEU A 1 192 ? 4.352 6.829 -5.071 1.00 94.31 192 LEU A N 1
ATOM 1585 C CA . LEU A 1 192 ? 3.314 5.963 -4.515 1.00 94.31 192 LEU A CA 1
ATOM 1586 C C . LEU A 1 192 ? 3.710 5.410 -3.139 1.00 94.31 192 LEU A C 1
ATOM 1588 O O . LEU A 1 192 ? 2.893 5.382 -2.225 1.00 94.31 192 LEU A O 1
ATOM 1592 N N . GLN A 1 193 ? 4.971 5.018 -2.949 1.00 94.81 193 GLN A N 1
ATOM 1593 C CA . GLN A 1 193 ? 5.473 4.581 -1.647 1.00 94.81 193 GLN A CA 1
ATOM 1594 C C . GLN A 1 193 ? 5.301 5.669 -0.577 1.00 94.81 193 GLN A C 1
ATOM 1596 O O . GLN A 1 193 ? 4.866 5.362 0.531 1.00 94.81 193 GLN A O 1
ATOM 1601 N N . GLN A 1 194 ? 5.641 6.924 -0.886 1.00 95.38 194 GLN A N 1
ATOM 1602 C CA . GLN A 1 194 ? 5.470 8.035 0.053 1.00 95.38 194 GLN A CA 1
ATOM 1603 C C . GLN A 1 194 ? 3.996 8.268 0.388 1.00 95.38 194 GLN A C 1
ATOM 1605 O O . GLN A 1 194 ? 3.664 8.453 1.558 1.00 95.38 194 GLN A O 1
ATOM 1610 N N . GLU A 1 195 ? 3.108 8.192 -0.603 1.00 94.56 195 GLU A N 1
ATOM 1611 C CA . GLU A 1 195 ? 1.663 8.290 -0.382 1.00 94.56 195 GLU A CA 1
ATOM 1612 C C . GLU A 1 195 ? 1.148 7.165 0.530 1.00 94.56 195 GLU A C 1
ATOM 1614 O O . GLU A 1 195 ? 0.428 7.438 1.492 1.00 94.56 195 GLU A O 1
ATOM 1619 N N . LEU A 1 196 ? 1.570 5.913 0.310 1.00 94.81 196 LEU A N 1
ATOM 1620 C CA . LEU A 1 196 ? 1.188 4.790 1.175 1.00 94.81 196 LEU A CA 1
ATOM 1621 C C . LEU A 1 196 ? 1.729 4.941 2.603 1.00 94.81 196 LEU A C 1
ATOM 1623 O O . LEU A 1 196 ? 1.017 4.619 3.553 1.00 94.81 196 LEU A O 1
ATOM 1627 N N . ILE A 1 197 ? 2.956 5.449 2.780 1.00 96.06 197 ILE A N 1
ATOM 1628 C CA . ILE A 1 197 ? 3.525 5.729 4.110 1.00 96.06 197 ILE A CA 1
ATOM 1629 C C . ILE A 1 197 ? 2.676 6.773 4.837 1.00 96.06 197 ILE A C 1
ATOM 1631 O O . ILE A 1 197 ? 2.264 6.540 5.971 1.00 96.06 197 ILE A O 1
ATOM 1635 N N . GLN A 1 198 ? 2.357 7.886 4.172 1.00 95.00 198 GLN A N 1
ATOM 1636 C CA . GLN A 1 198 ? 1.503 8.925 4.748 1.00 95.00 198 GLN A CA 1
ATOM 1637 C C . GLN A 1 198 ? 0.125 8.373 5.115 1.00 95.00 198 GLN A C 1
ATOM 1639 O O . GLN A 1 198 ? -0.394 8.657 6.195 1.00 95.00 198 GLN A O 1
ATOM 1644 N N . LYS A 1 199 ? -0.463 7.544 4.246 1.00 93.75 199 LYS A N 1
ATOM 1645 C CA . LYS A 1 199 ? -1.768 6.928 4.492 1.00 93.75 199 LYS A CA 1
ATOM 1646 C C . LYS A 1 199 ? -1.745 5.981 5.687 1.00 93.75 199 LYS A C 1
ATOM 1648 O O . LYS A 1 199 ? -2.651 6.002 6.516 1.00 93.75 199 LYS A O 1
ATOM 1653 N N . ARG A 1 200 ? -0.694 5.173 5.796 1.00 95.44 200 ARG A N 1
ATOM 1654 C CA . ARG A 1 200 ? -0.467 4.260 6.917 1.00 95.44 200 ARG A CA 1
ATOM 1655 C C . ARG A 1 200 ? -0.341 5.029 8.231 1.00 95.44 200 ARG A C 1
ATOM 1657 O O . ARG A 1 200 ? -0.922 4.631 9.235 1.00 95.44 200 ARG A O 1
ATOM 1664 N N . ASP A 1 201 ? 0.382 6.142 8.226 1.00 95.25 201 ASP A N 1
ATOM 1665 C CA . ASP A 1 201 ? 0.545 6.973 9.418 1.00 95.25 201 ASP A CA 1
ATOM 1666 C C . ASP A 1 201 ? -0.799 7.596 9.846 1.00 95.25 201 ASP A C 1
ATOM 1668 O O . ASP A 1 201 ? -1.151 7.517 11.021 1.00 95.25 201 ASP A O 1
ATOM 1672 N N . GLN A 1 202 ? -1.622 8.063 8.895 1.00 94.56 202 GLN A N 1
ATOM 1673 C CA . GLN A 1 202 ? -3.003 8.502 9.169 1.00 94.56 202 GLN A CA 1
ATOM 1674 C C . GLN A 1 202 ? -3.864 7.394 9.797 1.00 94.56 202 GLN A C 1
ATOM 1676 O O . GLN A 1 202 ? -4.617 7.650 10.735 1.00 94.56 202 GLN A O 1
ATOM 1681 N N . VAL A 1 203 ? -3.761 6.161 9.289 1.00 95.50 203 VAL A N 1
ATOM 1682 C CA . VAL A 1 203 ? -4.478 4.999 9.837 1.00 95.50 203 VAL A CA 1
ATOM 1683 C C . VAL A 1 203 ? -4.032 4.709 11.271 1.00 95.50 203 VAL A C 1
ATOM 1685 O O . VAL A 1 203 ? -4.876 4.514 12.142 1.00 95.50 203 VAL A O 1
ATOM 1688 N N . ASN A 1 204 ? -2.724 4.727 11.538 1.00 96.56 204 ASN A N 1
ATOM 1689 C CA . ASN A 1 204 ? -2.186 4.504 12.881 1.00 96.56 204 ASN A CA 1
ATOM 1690 C C . ASN A 1 204 ? -2.638 5.581 13.872 1.00 96.56 204 ASN A C 1
ATOM 1692 O O . ASN A 1 204 ? -2.930 5.266 15.024 1.00 96.56 204 ASN A O 1
ATOM 1696 N N . ASP A 1 205 ? -2.709 6.838 13.444 1.00 96.88 205 ASP A N 1
ATOM 1697 C CA . ASP A 1 205 ? -3.196 7.914 14.302 1.00 96.88 205 ASP A CA 1
ATOM 1698 C C . ASP A 1 205 ? -4.697 7.780 14.583 1.00 96.88 205 ASP A C 1
ATOM 1700 O O . ASP A 1 205 ? -5.118 7.956 15.725 1.00 96.88 205 ASP A O 1
ATOM 1704 N N . LEU A 1 206 ? -5.499 7.359 13.599 1.00 95.62 206 LEU A N 1
ATOM 1705 C CA . LEU A 1 206 ? -6.923 7.085 13.809 1.00 95.62 206 LEU A CA 1
ATOM 1706 C C . LEU A 1 206 ? -7.158 5.910 14.775 1.00 95.62 206 LEU A C 1
ATOM 1708 O O . LEU A 1 206 ? -8.051 5.978 15.619 1.00 95.62 206 LEU A O 1
ATOM 1712 N N . ILE A 1 207 ? -6.331 4.860 14.702 1.00 97.06 207 ILE A N 1
ATOM 1713 C CA . ILE A 1 207 ? -6.365 3.747 15.665 1.00 97.06 207 ILE A CA 1
ATOM 1714 C C . ILE A 1 207 ? -6.134 4.262 17.090 1.00 97.06 207 ILE A C 1
ATOM 1716 O O . ILE A 1 207 ? -6.892 3.903 17.990 1.00 97.06 207 ILE A O 1
ATOM 1720 N N . LYS A 1 208 ? -5.130 5.126 17.302 1.00 97.81 208 LYS A N 1
ATOM 1721 C CA . LYS A 1 208 ? -4.848 5.701 18.629 1.00 97.81 208 LYS A CA 1
ATOM 1722 C C . LYS A 1 208 ? -6.024 6.518 19.153 1.00 97.81 208 LYS A C 1
ATOM 1724 O O . LYS A 1 208 ? -6.410 6.331 20.300 1.00 97.81 208 LYS A O 1
ATOM 1729 N N . VAL A 1 209 ? -6.625 7.360 18.307 1.00 97.50 209 VAL A N 1
ATOM 1730 C CA . VAL A 1 209 ? -7.802 8.161 18.683 1.00 97.50 209 VAL A CA 1
ATOM 1731 C C . VAL A 1 209 ? -8.936 7.257 19.171 1.00 97.50 209 VAL A C 1
ATOM 1733 O O . VAL A 1 209 ? -9.463 7.472 20.258 1.00 97.50 209 VAL A O 1
ATOM 1736 N N . TYR A 1 210 ? -9.264 6.188 18.438 1.00 97.00 210 TYR A N 1
ATOM 1737 C CA . TYR A 1 210 ? -10.305 5.258 18.883 1.00 97.00 210 TYR A CA 1
ATOM 1738 C C . TYR A 1 210 ? -9.932 4.499 20.162 1.00 97.00 210 TYR A C 1
ATOM 1740 O O . TYR A 1 210 ? -10.801 4.247 20.992 1.00 97.00 210 TYR A O 1
ATOM 1748 N N . GLN A 1 211 ? -8.661 4.146 20.366 1.00 97.69 211 GLN A N 1
ATOM 1749 C CA . GLN A 1 211 ? -8.206 3.510 21.609 1.00 97.69 211 GLN A CA 1
ATOM 1750 C C . GLN A 1 211 ? -8.332 4.448 22.822 1.00 97.69 211 GLN A C 1
ATOM 1752 O O . GLN A 1 211 ? -8.739 4.014 23.905 1.00 97.69 211 GLN A O 1
ATOM 1757 N N . GLU A 1 212 ? -8.021 5.732 22.646 1.00 97.94 212 GLU A N 1
ATOM 1758 C CA . GLU A 1 212 ? -8.205 6.763 23.671 1.00 97.94 212 GLU A CA 1
ATOM 1759 C C . GLU A 1 212 ? -9.693 6.958 23.997 1.00 97.94 212 GLU A C 1
ATOM 1761 O O . GLU A 1 212 ? -10.071 6.928 25.169 1.00 97.94 212 GLU A O 1
ATOM 1766 N N . GLU A 1 213 ? -10.557 7.056 22.981 1.00 97.56 213 GLU A N 1
ATOM 1767 C CA . GLU A 1 213 ? -12.010 7.163 23.165 1.00 97.56 213 GLU A CA 1
ATOM 1768 C C . GLU A 1 213 ? -12.597 5.941 23.888 1.00 97.56 213 GLU A C 1
ATOM 1770 O O . GLU A 1 213 ? -13.375 6.102 24.828 1.00 97.56 213 GLU A O 1
ATOM 1775 N N . ILE A 1 214 ? -12.182 4.719 23.527 1.00 97.88 214 ILE A N 1
ATOM 1776 C CA . ILE A 1 214 ? -12.591 3.491 24.231 1.00 97.88 214 ILE A CA 1
ATOM 1777 C C . ILE A 1 214 ? -12.180 3.545 25.705 1.00 97.88 214 ILE A C 1
ATOM 1779 O O . ILE A 1 214 ? -12.939 3.105 26.571 1.00 97.88 214 ILE A O 1
ATOM 1783 N N . THR A 1 215 ? -10.994 4.075 26.008 1.00 97.56 215 THR A N 1
ATOM 1784 C CA . THR A 1 215 ? -10.505 4.203 27.389 1.00 97.56 215 THR A CA 1
ATOM 1785 C C . THR A 1 215 ? -11.376 5.168 28.192 1.00 97.56 215 THR A C 1
ATOM 1787 O O . THR A 1 215 ? -11.747 4.852 29.323 1.00 97.56 215 THR A O 1
ATOM 1790 N N . ILE A 1 216 ? -11.756 6.304 27.595 1.00 98.00 216 ILE A N 1
ATOM 1791 C CA . ILE A 1 216 ? -12.661 7.289 28.205 1.00 98.00 216 ILE A CA 1
ATOM 1792 C C . ILE A 1 216 ? -14.036 6.663 28.462 1.00 98.00 216 ILE A C 1
ATOM 1794 O O . ILE A 1 216 ? -14.506 6.675 29.598 1.00 98.00 216 ILE A O 1
ATOM 1798 N N . LEU A 1 217 ? -14.641 6.037 27.449 1.00 97.81 217 LEU A N 1
ATOM 1799 C CA . LEU A 1 217 ? -15.951 5.386 27.570 1.00 97.81 217 LEU A CA 1
ATOM 1800 C C . LEU A 1 217 ? -15.940 4.251 28.603 1.00 97.81 217 LEU A C 1
ATOM 1802 O O . LEU A 1 217 ? -16.899 4.076 29.350 1.00 97.81 217 LEU A O 1
ATOM 1806 N N . SER A 1 218 ? -14.843 3.496 28.690 1.00 97.38 218 SER A N 1
ATOM 1807 C CA . SER A 1 218 ? -14.689 2.441 29.698 1.00 97.38 218 SER A CA 1
ATOM 1808 C C . SER A 1 218 ? -14.703 3.010 31.118 1.00 97.38 218 SER A C 1
ATOM 1810 O O . SER A 1 218 ? -15.292 2.411 32.015 1.00 97.38 218 SER A O 1
ATOM 1812 N N . GLU A 1 219 ? -14.076 4.167 31.332 1.00 96.81 219 GLU A N 1
ATOM 1813 C CA . GLU A 1 219 ? -14.090 4.845 32.626 1.00 96.81 219 GLU A CA 1
ATOM 1814 C C . GLU A 1 219 ? -15.463 5.457 32.943 1.00 96.81 219 GLU A C 1
ATOM 1816 O O . GLU A 1 219 ? -15.933 5.331 34.074 1.00 96.81 219 GLU A O 1
ATOM 1821 N N . GLU A 1 220 ? -16.153 6.033 31.952 1.00 96.69 220 GLU A N 1
ATOM 1822 C CA . GLU A 1 220 ? -17.539 6.498 32.110 1.00 96.69 220 GLU A CA 1
ATOM 1823 C C . GLU A 1 220 ? -18.473 5.354 32.526 1.00 96.69 220 GLU A C 1
ATOM 1825 O O . GLU A 1 220 ? -19.226 5.496 33.492 1.00 96.69 220 GLU A O 1
ATOM 1830 N N . ILE A 1 221 ? -18.353 4.184 31.885 1.00 96.62 221 ILE A N 1
ATOM 1831 C CA . ILE A 1 221 ? -19.106 2.980 32.258 1.00 96.62 221 ILE A CA 1
ATOM 1832 C C . ILE A 1 221 ? -18.817 2.581 33.708 1.00 96.62 221 ILE A C 1
ATOM 1834 O O . ILE A 1 221 ? -19.756 2.296 34.451 1.00 96.62 221 ILE A O 1
ATOM 1838 N N . ARG A 1 222 ? -17.550 2.575 34.153 1.00 96.00 222 ARG A N 1
ATOM 1839 C CA . ARG A 1 222 ? -17.207 2.249 35.552 1.00 96.00 222 ARG A CA 1
ATOM 1840 C C . ARG A 1 222 ? -17.827 3.236 36.535 1.00 96.00 222 ARG A C 1
ATOM 1842 O O . ARG A 1 222 ? -18.379 2.817 37.554 1.00 96.00 222 ARG A O 1
ATOM 1849 N N . GLN A 1 223 ? -17.745 4.532 36.248 1.00 95.94 223 GLN A N 1
ATOM 1850 C CA . GLN A 1 223 ? -18.301 5.580 37.105 1.00 95.94 223 GLN A CA 1
ATOM 1851 C C . GLN A 1 223 ? -19.821 5.469 37.206 1.00 95.94 223 GLN A C 1
ATOM 1853 O O . GLN A 1 223 ? -20.360 5.460 38.316 1.00 95.94 223 GLN A O 1
ATOM 1858 N N . ASP A 1 224 ? -20.497 5.295 36.073 1.00 95.31 224 ASP A N 1
ATOM 1859 C CA . ASP A 1 224 ? -21.946 5.133 36.025 1.00 95.31 224 ASP A CA 1
ATOM 1860 C C . ASP A 1 224 ? -22.383 3.850 36.732 1.00 95.31 224 ASP A C 1
ATOM 1862 O O . ASP A 1 224 ? -23.294 3.887 37.559 1.00 95.31 224 ASP A O 1
ATOM 1866 N N . SER A 1 225 ? -21.685 2.735 36.499 1.00 94.75 225 SER A N 1
ATOM 1867 C CA . SER A 1 225 ? -21.943 1.450 37.156 1.00 94.75 225 SER A CA 1
ATOM 1868 C C . SER A 1 225 ? -21.868 1.560 38.679 1.00 94.75 225 SER A C 1
ATOM 1870 O O . SER A 1 225 ? -22.762 1.079 39.379 1.00 94.75 225 SER A O 1
ATOM 1872 N N . ARG A 1 226 ? -20.844 2.249 39.208 1.00 94.94 226 ARG A N 1
ATOM 1873 C CA . ARG A 1 226 ? -20.699 2.515 40.649 1.00 94.94 226 ARG A CA 1
ATOM 1874 C C . ARG A 1 226 ? -21.794 3.447 41.169 1.00 94.94 226 ARG A C 1
ATOM 1876 O O . ARG A 1 226 ? -22.315 3.208 42.256 1.00 94.94 226 ARG A O 1
ATOM 1883 N N . ALA A 1 227 ? -22.163 4.478 40.409 1.00 94.75 227 ALA A N 1
ATOM 1884 C CA . ALA A 1 227 ? -23.191 5.442 40.801 1.00 94.75 227 ALA A CA 1
ATOM 1885 C C . ALA A 1 227 ? -24.588 4.809 40.909 1.00 94.75 227 ALA A C 1
ATOM 1887 O O . ALA A 1 227 ? -25.353 5.167 41.805 1.00 94.75 227 ALA A O 1
ATOM 1888 N N . VAL A 1 228 ? -24.913 3.858 40.028 1.00 93.56 228 VAL A N 1
ATOM 1889 C CA . VAL A 1 228 ? -26.206 3.153 40.035 1.00 93.56 228 VAL A CA 1
ATOM 1890 C C . VAL A 1 228 ? -26.184 1.808 40.774 1.00 93.56 228 VAL A C 1
ATOM 1892 O O . VAL A 1 228 ? -27.232 1.182 40.920 1.00 93.56 228 VAL A O 1
ATOM 1895 N N . GLY A 1 229 ? -25.025 1.371 41.280 1.00 92.31 229 GLY A N 1
ATOM 1896 C CA . GLY A 1 229 ? -24.882 0.133 42.058 1.00 92.31 229 GLY A CA 1
ATOM 1897 C C . GLY A 1 229 ? -25.044 -1.149 41.235 1.00 92.31 229 GLY A C 1
ATOM 1898 O O . GLY A 1 229 ? -25.567 -2.144 41.738 1.00 92.31 229 GLY A O 1
ATOM 1899 N N . VAL A 1 230 ? -24.636 -1.118 39.968 1.00 91.56 230 VAL A N 1
ATOM 1900 C CA . VAL A 1 230 ? -24.706 -2.249 39.038 1.00 91.56 230 VAL A CA 1
ATOM 1901 C C . VAL A 1 230 ? -23.377 -2.988 39.035 1.00 91.56 230 VAL A C 1
ATOM 1903 O O . VAL A 1 230 ? -22.334 -2.370 38.851 1.00 91.56 230 VAL A O 1
ATOM 1906 N N . ASN A 1 231 ? -23.412 -4.313 39.194 1.00 87.75 231 ASN A N 1
ATOM 1907 C CA . ASN A 1 231 ? -22.188 -5.126 39.288 1.00 87.75 231 ASN A CA 1
ATOM 1908 C C . ASN A 1 231 ? -22.161 -6.295 38.290 1.00 87.75 231 ASN A C 1
ATOM 1910 O O . ASN A 1 231 ? -21.166 -7.009 38.195 1.00 87.75 231 ASN A O 1
ATOM 1914 N N . ILE A 1 232 ? -23.262 -6.531 37.572 1.00 92.06 232 ILE A N 1
ATOM 1915 C CA . ILE A 1 232 ? -23.396 -7.624 36.603 1.00 92.06 232 ILE A CA 1
ATOM 1916 C C . ILE A 1 232 ? -23.998 -7.108 35.298 1.00 92.06 232 ILE A C 1
ATOM 1918 O O . ILE A 1 232 ? -24.869 -6.236 35.303 1.00 92.06 232 ILE A O 1
ATOM 1922 N N . PHE A 1 233 ? -23.578 -7.695 34.179 1.00 93.50 233 PHE A N 1
ATOM 1923 C CA . PHE A 1 233 ? -23.964 -7.255 32.837 1.00 93.50 233 PHE A CA 1
ATOM 1924 C C . PHE A 1 233 ? -25.489 -7.179 32.631 1.00 93.50 233 PHE A C 1
ATOM 1926 O O . PHE A 1 233 ? -26.004 -6.171 32.155 1.00 93.50 233 PHE A O 1
ATOM 1933 N N . ASN A 1 234 ? -26.246 -8.186 33.085 1.00 93.56 234 ASN A N 1
ATOM 1934 C CA . ASN A 1 234 ? -27.713 -8.197 32.958 1.00 93.56 234 ASN A CA 1
ATOM 1935 C C . ASN A 1 234 ? -28.404 -7.011 33.657 1.00 93.56 234 ASN A C 1
ATOM 1937 O O . ASN A 1 234 ? -29.473 -6.580 33.235 1.00 93.56 234 ASN A O 1
ATOM 1941 N N . GLN A 1 235 ? -27.818 -6.476 34.734 1.00 92.31 235 GLN A N 1
ATOM 1942 C CA . GLN A 1 235 ? -28.334 -5.268 35.383 1.00 92.31 235 GLN A CA 1
ATOM 1943 C C . GLN A 1 235 ? -27.975 -4.021 34.568 1.00 92.31 235 GLN A C 1
ATOM 1945 O O . GLN A 1 235 ? -28.830 -3.156 34.380 1.00 92.31 235 GLN A O 1
ATOM 1950 N N . ALA A 1 236 ? -26.755 -3.969 34.026 1.00 91.62 236 ALA A N 1
ATOM 1951 C CA . ALA A 1 236 ? -26.255 -2.879 33.189 1.00 91.62 236 ALA A CA 1
ATOM 1952 C C . ALA A 1 236 ? -27.103 -2.649 31.933 1.00 91.62 236 ALA A C 1
ATOM 1954 O O . ALA A 1 236 ? -27.315 -1.505 31.538 1.00 91.62 236 ALA A O 1
ATOM 1955 N N . GLN A 1 237 ? -27.674 -3.716 31.367 1.00 93.81 237 GLN A N 1
ATOM 1956 C CA . GLN A 1 237 ? -28.582 -3.634 30.219 1.00 93.81 237 GLN A CA 1
ATOM 1957 C C . GLN A 1 237 ? -29.846 -2.793 30.470 1.00 93.81 237 GLN A C 1
ATOM 1959 O O . GLN A 1 237 ? -30.467 -2.326 29.517 1.00 93.81 237 GLN A O 1
ATOM 1964 N N . ASN A 1 238 ? -30.221 -2.556 31.730 1.00 93.69 238 ASN A N 1
ATOM 1965 C CA . ASN A 1 238 ? -31.368 -1.712 32.076 1.00 93.69 238 ASN A CA 1
ATOM 1966 C C . ASN A 1 238 ? -31.010 -0.219 32.178 1.00 93.69 238 ASN A C 1
ATOM 1968 O O . ASN A 1 238 ? -31.902 0.615 32.337 1.00 93.69 238 ASN A O 1
ATOM 1972 N N . HIS A 1 239 ? -29.726 0.139 32.079 1.00 95.44 239 HIS A N 1
ATOM 1973 C CA . HIS A 1 239 ? -29.248 1.516 32.160 1.00 95.44 239 HIS A CA 1
ATOM 1974 C C . HIS A 1 239 ? -28.848 2.028 30.779 1.00 95.44 239 HIS A C 1
ATOM 1976 O O . HIS A 1 239 ? -27.811 1.666 30.229 1.00 95.44 239 HIS A O 1
ATOM 1982 N N . GLN A 1 240 ? -29.675 2.920 30.228 1.00 94.56 240 GLN A N 1
ATOM 1983 C CA . GLN A 1 240 ? -29.540 3.391 28.849 1.00 94.56 240 GLN A CA 1
ATOM 1984 C C . GLN A 1 240 ? -28.158 3.983 28.532 1.00 94.56 240 GLN A C 1
ATOM 1986 O O . GLN A 1 240 ? -27.638 3.712 27.454 1.00 94.56 240 GLN A O 1
ATOM 1991 N N . ARG A 1 241 ? -27.559 4.765 29.443 1.00 95.38 241 ARG A N 1
ATOM 1992 C CA . ARG A 1 241 ? -26.236 5.371 29.213 1.00 95.38 241 ARG A CA 1
ATOM 1993 C C . ARG A 1 241 ? -25.145 4.309 29.057 1.00 95.38 241 ARG A C 1
ATOM 1995 O O . ARG A 1 241 ? -24.501 4.268 28.018 1.00 95.38 241 ARG A O 1
ATOM 2002 N N . ILE A 1 242 ? -25.071 3.363 29.995 1.00 95.50 242 ILE A N 1
ATOM 2003 C CA . ILE A 1 242 ? -24.126 2.239 29.941 1.00 95.50 242 ILE A CA 1
ATOM 2004 C C . ILE A 1 242 ? -24.290 1.430 28.643 1.00 95.50 242 ILE A C 1
ATOM 2006 O O . ILE A 1 242 ? -23.306 1.082 27.998 1.00 95.50 242 ILE A O 1
ATOM 2010 N N . VAL A 1 243 ? -25.528 1.154 28.216 1.00 96.38 243 VAL A N 1
ATOM 2011 C CA . VAL A 1 243 ? -25.794 0.423 26.962 1.00 96.38 243 VAL A CA 1
ATOM 2012 C C . VAL A 1 243 ? -25.314 1.193 25.730 1.00 96.38 243 VAL A C 1
ATOM 2014 O O . VAL A 1 243 ? -24.791 0.586 24.792 1.00 96.38 243 VAL A O 1
ATOM 2017 N N . LEU A 1 244 ? -25.504 2.515 25.704 1.00 96.81 244 LEU A N 1
ATOM 2018 C CA . LEU A 1 244 ? -25.034 3.356 24.605 1.00 96.81 244 LEU A CA 1
ATOM 2019 C C . LEU A 1 244 ? -23.505 3.374 24.542 1.00 96.81 244 LEU A C 1
ATOM 2021 O O . LEU A 1 244 ? -22.960 3.154 23.463 1.00 96.81 244 LEU A O 1
ATOM 2025 N N . ASP A 1 245 ? -22.829 3.529 25.678 1.00 97.44 245 ASP A N 1
ATOM 2026 C CA . ASP A 1 245 ? -21.364 3.549 25.738 1.00 97.44 245 ASP A CA 1
ATOM 2027 C C . ASP A 1 245 ? -20.770 2.191 25.334 1.00 97.44 245 ASP A C 1
ATOM 2029 O O . ASP A 1 245 ? -19.852 2.129 24.516 1.00 97.44 245 ASP A O 1
ATOM 2033 N N . LEU A 1 246 ? -21.364 1.078 25.787 1.00 96.88 246 LEU A N 1
ATOM 2034 C CA . LEU A 1 246 ? -20.981 -0.269 25.344 1.00 96.88 246 LEU A CA 1
ATOM 2035 C C . LEU A 1 246 ? -21.143 -0.449 23.828 1.00 96.88 246 LEU A C 1
ATOM 2037 O O . LEU A 1 246 ? -20.305 -1.083 23.185 1.00 96.88 246 LEU A O 1
ATOM 2041 N N . LYS A 1 247 ? -22.206 0.109 23.237 1.00 96.12 247 LYS A N 1
ATOM 2042 C CA . LYS A 1 247 ? -22.431 0.068 21.785 1.00 96.12 247 LYS A CA 1
ATOM 2043 C C . LYS A 1 247 ? -21.418 0.927 21.023 1.00 96.12 247 LYS A C 1
ATOM 2045 O O . LYS A 1 247 ? -20.974 0.520 19.950 1.00 96.12 247 LYS A O 1
ATOM 2050 N N . LEU A 1 248 ? -21.040 2.086 21.559 1.00 96.38 248 LEU A N 1
ATOM 2051 C CA . LEU A 1 248 ? -20.004 2.932 20.966 1.00 96.38 248 LEU A CA 1
ATOM 2052 C C . LEU A 1 248 ? -18.644 2.225 20.980 1.00 96.38 248 LEU A C 1
ATOM 2054 O O . LEU A 1 248 ? -18.014 2.124 19.927 1.00 96.38 248 LEU A O 1
ATOM 2058 N N . ILE A 1 249 ? -18.256 1.629 22.114 1.00 97.06 249 ILE A N 1
ATOM 2059 C CA . ILE A 1 249 ? -17.030 0.821 22.215 1.00 97.06 249 ILE A CA 1
ATOM 2060 C C . ILE A 1 249 ? -17.068 -0.346 21.220 1.00 97.06 249 ILE A C 1
ATOM 2062 O O . ILE A 1 249 ? -16.082 -0.609 20.534 1.00 97.06 249 ILE A O 1
ATOM 2066 N N . GLN A 1 250 ? -18.205 -1.038 21.101 1.00 95.69 250 GLN A N 1
ATOM 2067 C CA . GLN A 1 250 ? -18.388 -2.131 20.143 1.00 95.69 250 GLN A CA 1
ATOM 2068 C C . GLN A 1 250 ? -18.110 -1.691 18.698 1.00 95.69 250 GLN A C 1
ATOM 2070 O O . GLN A 1 250 ? -17.386 -2.378 17.974 1.00 95.69 250 GLN A O 1
ATOM 2075 N N . MET A 1 251 ? -18.653 -0.543 18.285 1.00 94.19 251 MET A N 1
ATOM 2076 C CA . MET A 1 251 ? -18.416 0.015 16.953 1.00 94.19 251 MET A CA 1
ATOM 2077 C C . MET A 1 251 ? -16.951 0.427 16.764 1.00 94.19 251 MET A C 1
ATOM 2079 O O . MET A 1 251 ? -16.345 0.053 15.762 1.00 94.19 251 MET A O 1
ATOM 2083 N N . GLN A 1 252 ? -16.361 1.147 17.722 1.00 95.31 252 GLN A N 1
ATOM 2084 C CA . GLN A 1 252 ? -14.966 1.603 17.649 1.00 95.31 252 GLN A CA 1
ATOM 2085 C C . GLN A 1 252 ? -13.978 0.434 17.571 1.00 95.31 252 GLN A C 1
ATOM 2087 O O . GLN A 1 252 ? -13.060 0.469 16.757 1.00 95.31 252 GLN A O 1
ATOM 2092 N N . LYS A 1 253 ? -14.190 -0.641 18.340 1.00 95.19 253 LYS A N 1
ATOM 2093 C CA . LYS A 1 253 ? -13.363 -1.855 18.252 1.00 95.19 253 LYS A CA 1
ATOM 2094 C C . LYS A 1 253 ? -13.424 -2.506 16.871 1.00 95.19 253 LYS A C 1
ATOM 2096 O O . LYS A 1 253 ? -12.395 -2.934 16.354 1.00 95.19 253 LYS A O 1
ATOM 2101 N N . ALA A 1 254 ? -14.602 -2.546 16.251 1.00 93.12 254 ALA A N 1
ATOM 2102 C CA . ALA A 1 254 ? -14.748 -3.081 14.901 1.00 93.12 254 ALA A CA 1
ATOM 2103 C C . ALA A 1 254 ? -14.067 -2.187 13.845 1.00 93.12 254 ALA A C 1
ATOM 2105 O O . ALA A 1 254 ? -13.425 -2.697 12.926 1.00 93.12 254 ALA A O 1
ATOM 2106 N N . TYR A 1 255 ? -14.125 -0.859 14.010 1.00 94.12 255 TYR A N 1
ATOM 2107 C CA . TYR A 1 255 ? -13.354 0.073 13.180 1.00 94.12 255 TYR A CA 1
ATOM 2108 C C . TYR A 1 255 ? -11.843 -0.111 13.352 1.00 94.12 255 TYR A C 1
ATOM 2110 O O . TYR A 1 255 ? -11.140 -0.169 12.346 1.00 94.12 255 TYR A O 1
ATOM 2118 N N . ILE A 1 256 ? -11.343 -0.253 14.585 1.00 94.56 256 ILE A N 1
ATOM 2119 C CA . ILE A 1 256 ? -9.922 -0.529 14.853 1.00 94.56 256 ILE A CA 1
ATOM 2120 C C . ILE A 1 256 ? -9.485 -1.806 14.137 1.00 94.56 256 ILE A C 1
ATOM 2122 O O . ILE A 1 256 ? -8.504 -1.767 13.402 1.00 94.56 256 ILE A O 1
ATOM 2126 N N . ALA A 1 257 ? -10.235 -2.904 14.263 1.00 93.19 257 ALA A N 1
ATOM 2127 C CA . ALA A 1 257 ? -9.896 -4.158 13.588 1.00 93.19 257 ALA A CA 1
ATOM 2128 C C . ALA A 1 257 ? -9.793 -3.983 12.060 1.00 93.19 257 ALA A C 1
ATOM 2130 O O . ALA A 1 257 ? -8.859 -4.482 11.426 1.00 93.19 257 ALA A O 1
ATOM 2131 N N . LYS A 1 258 ? -10.710 -3.213 11.457 1.00 93.38 258 LYS A N 1
ATOM 2132 C CA . LYS A 1 258 ? -10.663 -2.924 10.017 1.00 93.38 258 LYS A CA 1
ATOM 2133 C C . LYS A 1 258 ? -9.484 -2.027 9.629 1.00 93.38 258 LYS A C 1
ATOM 2135 O O . LYS A 1 258 ? -8.872 -2.211 8.572 1.00 93.38 258 LYS A O 1
ATOM 2140 N N . LEU A 1 259 ? -9.158 -1.054 10.474 1.00 94.25 259 LEU A N 1
ATOM 2141 C CA . LEU A 1 259 ? -8.002 -0.182 10.295 1.00 94.25 259 LEU A CA 1
ATOM 2142 C C . LEU A 1 259 ? -6.691 -0.960 10.413 1.00 94.25 259 LEU A C 1
ATOM 2144 O O . LEU A 1 259 ? -5.792 -0.722 9.618 1.00 94.25 259 LEU A O 1
ATOM 2148 N N . GLU A 1 260 ? -6.590 -1.925 11.325 1.00 94.62 260 GLU A N 1
ATOM 2149 C CA . GLU A 1 260 ? -5.425 -2.804 11.465 1.00 94.62 260 GLU A CA 1
ATOM 2150 C C . GLU A 1 260 ? -5.227 -3.703 10.236 1.00 94.62 260 GLU A C 1
ATOM 2152 O O . GLU A 1 260 ? -4.106 -3.824 9.735 1.00 94.62 260 GLU A O 1
ATOM 2157 N N . GLU A 1 261 ? -6.308 -4.269 9.686 1.00 92.69 261 GLU A N 1
ATOM 2158 C CA . GLU A 1 261 ? -6.265 -5.000 8.410 1.00 92.69 261 GLU A CA 1
ATOM 2159 C C . GLU A 1 261 ? -5.746 -4.094 7.281 1.00 92.69 261 GLU A C 1
ATOM 2161 O O . GLU A 1 261 ? -4.844 -4.465 6.524 1.00 92.69 261 GLU A O 1
ATOM 2166 N N . THR A 1 262 ? -6.279 -2.873 7.198 1.00 92.31 262 THR A N 1
ATOM 2167 C CA . THR A 1 262 ? -5.871 -1.884 6.193 1.00 92.31 262 THR A CA 1
ATOM 2168 C C . THR A 1 262 ? -4.406 -1.482 6.372 1.00 92.31 262 THR A C 1
ATOM 2170 O O . THR A 1 262 ? -3.654 -1.436 5.403 1.00 92.31 262 THR A O 1
ATOM 2173 N N . ASN A 1 263 ? -3.965 -1.267 7.611 1.00 94.31 263 ASN A N 1
ATOM 2174 C CA . ASN A 1 263 ? -2.581 -0.962 7.962 1.00 94.31 263 ASN A CA 1
ATOM 2175 C C . ASN A 1 263 ? -1.627 -2.076 7.504 1.00 94.31 263 ASN A C 1
ATOM 2177 O O . ASN A 1 263 ? -0.575 -1.799 6.930 1.00 94.31 263 ASN A O 1
ATOM 2181 N N . SER A 1 264 ? -2.017 -3.341 7.699 1.00 94.19 264 SER A N 1
ATOM 2182 C CA . SER A 1 264 ? -1.248 -4.498 7.233 1.00 94.19 264 SER A CA 1
ATOM 2183 C C . SER A 1 264 ? -1.133 -4.535 5.706 1.00 94.19 264 SER A C 1
ATOM 2185 O O . SER A 1 264 ? -0.037 -4.742 5.179 1.00 94.19 264 SER A O 1
ATOM 2187 N N . ARG A 1 265 ? -2.229 -4.270 4.983 1.00 92.50 265 ARG A N 1
ATOM 2188 C CA . ARG A 1 265 ? -2.223 -4.187 3.512 1.00 92.50 265 ARG A CA 1
ATOM 2189 C C . ARG A 1 265 ? -1.317 -3.070 2.997 1.00 92.50 265 ARG A C 1
ATOM 2191 O O . ARG A 1 265 ? -0.454 -3.342 2.165 1.00 92.50 265 ARG A O 1
ATOM 2198 N N . LEU A 1 266 ? -1.439 -1.864 3.556 1.00 93.69 266 LEU A N 1
ATOM 2199 C CA . LEU A 1 266 ? -0.581 -0.725 3.213 1.00 93.69 266 LEU A CA 1
ATOM 2200 C C . LEU A 1 266 ? 0.897 -1.053 3.454 1.00 93.69 266 LEU A C 1
ATOM 2202 O O . LEU A 1 266 ? 1.746 -0.772 2.610 1.00 93.69 266 LEU A O 1
ATOM 2206 N N . GLN A 1 267 ? 1.212 -1.694 4.581 1.00 95.25 267 GLN A N 1
ATOM 2207 C CA . GLN A 1 267 ? 2.575 -2.101 4.909 1.00 95.25 267 GLN A CA 1
ATOM 2208 C C . GLN A 1 267 ? 3.136 -3.123 3.906 1.00 95.25 267 GLN A C 1
ATOM 2210 O O . GLN A 1 267 ? 4.290 -2.997 3.492 1.00 95.25 267 GLN A O 1
ATOM 2215 N N . ASN A 1 268 ? 2.329 -4.094 3.474 1.00 93.88 268 ASN A N 1
ATOM 2216 C CA . ASN A 1 268 ? 2.722 -5.046 2.434 1.00 93.88 268 ASN A CA 1
ATOM 2217 C C . ASN A 1 268 ? 2.980 -4.343 1.094 1.00 93.88 268 ASN A C 1
ATOM 2219 O O . ASN A 1 268 ? 4.009 -4.600 0.468 1.00 93.88 268 ASN A O 1
ATOM 2223 N N . GLY A 1 269 ? 2.115 -3.403 0.700 1.00 93.12 269 GLY A N 1
ATOM 2224 C CA . GLY A 1 269 ? 2.311 -2.601 -0.509 1.00 93.12 269 GLY A CA 1
ATOM 2225 C C . GLY A 1 269 ? 3.594 -1.774 -0.468 1.00 93.12 269 GLY A C 1
ATOM 2226 O O . GLY A 1 269 ? 4.364 -1.781 -1.427 1.00 93.12 269 GLY A O 1
ATOM 2227 N N . ILE A 1 270 ? 3.903 -1.145 0.670 1.00 95.38 270 ILE A N 1
ATOM 2228 C CA . ILE A 1 270 ? 5.170 -0.425 0.870 1.00 95.38 270 ILE A CA 1
ATOM 2229 C C . ILE A 1 270 ? 6.372 -1.357 0.650 1.00 95.38 270 ILE A C 1
ATOM 2231 O O . ILE A 1 270 ? 7.324 -0.969 -0.030 1.00 95.38 270 ILE A O 1
ATOM 2235 N N . TYR A 1 271 ? 6.343 -2.580 1.189 1.00 95.69 271 TYR A N 1
ATOM 2236 C CA . TYR A 1 271 ? 7.430 -3.545 1.002 1.00 95.69 271 TYR A CA 1
ATOM 2237 C C . TYR A 1 271 ? 7.573 -4.015 -0.447 1.00 95.69 271 TYR A C 1
ATOM 2239 O O . TYR A 1 271 ? 8.696 -4.111 -0.945 1.00 95.69 271 TYR A O 1
ATOM 2247 N N . GLU A 1 272 ? 6.463 -4.277 -1.133 1.00 94.56 272 GLU A N 1
ATOM 2248 C CA . GLU A 1 272 ? 6.475 -4.705 -2.533 1.00 94.56 272 GLU A CA 1
ATOM 2249 C C . GLU A 1 272 ? 7.026 -3.601 -3.449 1.00 94.56 272 GLU A C 1
ATOM 2251 O O . GLU A 1 272 ? 7.916 -3.854 -4.263 1.00 94.56 272 GLU A O 1
ATOM 2256 N N . LEU A 1 273 ? 6.595 -2.350 -3.249 1.00 94.38 273 LEU A N 1
ATOM 2257 C CA . LEU A 1 273 ? 7.123 -1.196 -3.982 1.00 94.38 273 LEU A CA 1
ATOM 2258 C C . LEU A 1 273 ? 8.618 -0.979 -3.706 1.00 94.38 273 LEU A C 1
ATOM 2260 O O . LEU A 1 273 ? 9.377 -0.705 -4.633 1.00 94.38 273 LEU A O 1
ATOM 2264 N N . GLN A 1 274 ? 9.070 -1.147 -2.456 1.00 95.06 274 GLN A N 1
ATOM 2265 C CA . GLN A 1 274 ? 10.499 -1.086 -2.108 1.00 95.06 274 GLN A CA 1
ATOM 2266 C C . GLN A 1 274 ? 11.318 -2.164 -2.810 1.00 95.06 274 GLN A C 1
ATOM 2268 O O . GLN A 1 274 ? 12.449 -1.910 -3.231 1.00 95.06 274 GLN A O 1
ATOM 2273 N N . TYR A 1 275 ? 10.777 -3.377 -2.901 1.00 94.75 275 TYR A N 1
ATOM 2274 C CA . TYR A 1 275 ? 11.431 -4.475 -3.592 1.00 94.75 275 TYR A CA 1
ATOM 2275 C C . TYR A 1 275 ? 11.586 -4.165 -5.085 1.00 94.75 275 TYR A C 1
ATOM 2277 O O . TYR A 1 275 ? 12.705 -4.216 -5.598 1.00 94.75 275 TYR A O 1
ATOM 2285 N N . LEU A 1 276 ? 10.502 -3.746 -5.747 1.00 93.50 276 LEU A N 1
ATOM 2286 C CA . LEU A 1 276 ? 10.515 -3.386 -7.167 1.00 93.50 276 LEU A CA 1
ATOM 2287 C C . LEU A 1 276 ? 11.423 -2.190 -7.459 1.00 93.50 276 LEU A C 1
ATOM 2289 O O . LEU A 1 276 ? 12.149 -2.212 -8.447 1.00 93.50 276 LEU A O 1
ATOM 2293 N N . GLU A 1 277 ? 11.452 -1.176 -6.590 1.00 93.19 277 GLU A N 1
ATOM 2294 C CA . GLU A 1 277 ? 12.363 -0.037 -6.739 1.00 93.19 277 GLU A CA 1
ATOM 2295 C C . GLU A 1 277 ? 13.827 -0.495 -6.697 1.00 93.19 277 GLU A C 1
ATOM 2297 O O . GLU A 1 277 ? 14.644 -0.092 -7.529 1.00 93.19 277 GLU A O 1
ATOM 2302 N N . ARG A 1 278 ? 14.180 -1.356 -5.733 1.00 93.81 278 ARG A N 1
ATOM 2303 C CA . ARG A 1 278 ? 15.544 -1.892 -5.615 1.00 93.81 278 ARG A CA 1
ATOM 2304 C C . ARG A 1 278 ? 15.916 -2.731 -6.823 1.00 93.81 278 ARG A C 1
ATOM 2306 O O . ARG A 1 278 ? 17.025 -2.567 -7.326 1.00 93.81 278 ARG A O 1
ATOM 2313 N N . GLN A 1 279 ? 15.007 -3.590 -7.278 1.00 92.12 279 GLN A N 1
ATOM 2314 C CA . GLN A 1 279 ? 15.213 -4.389 -8.476 1.00 92.12 279 GLN A CA 1
ATOM 2315 C C . GLN A 1 279 ? 15.436 -3.470 -9.681 1.00 92.12 279 GLN A C 1
ATOM 2317 O O . GLN A 1 279 ? 16.458 -3.585 -10.344 1.00 92.12 279 GLN A O 1
ATOM 2322 N N . ALA A 1 280 ? 14.574 -2.467 -9.882 1.00 90.25 280 ALA A N 1
ATOM 2323 C CA . ALA A 1 280 ? 14.672 -1.534 -11.004 1.00 90.25 280 ALA A CA 1
ATOM 2324 C C . ALA A 1 280 ? 15.988 -0.762 -10.997 1.00 90.25 280 ALA A C 1
ATOM 2326 O O . ALA A 1 280 ? 16.615 -0.594 -12.035 1.00 90.25 280 ALA A O 1
ATOM 2327 N N . ARG A 1 281 ? 16.472 -0.347 -9.822 1.00 91.25 281 ARG A N 1
ATOM 2328 C CA . ARG A 1 281 ? 17.783 0.305 -9.689 1.00 91.25 281 ARG A CA 1
ATOM 2329 C C . ARG A 1 281 ? 18.956 -0.622 -9.987 1.00 91.25 281 ARG A C 1
ATOM 2331 O O . ARG A 1 281 ? 19.989 -0.135 -10.441 1.00 91.25 281 ARG A O 1
ATOM 2338 N N . ILE A 1 282 ? 18.856 -1.906 -9.648 1.00 88.81 282 ILE A N 1
ATOM 2339 C CA . ILE A 1 282 ? 19.888 -2.895 -9.979 1.00 88.81 282 ILE A CA 1
ATOM 2340 C C . ILE A 1 282 ? 19.896 -3.112 -11.487 1.00 88.81 282 ILE A C 1
ATOM 2342 O O . ILE A 1 282 ? 20.952 -2.976 -12.100 1.00 88.81 282 ILE A O 1
ATOM 2346 N N . ASP A 1 283 ? 18.725 -3.333 -12.073 1.00 86.38 283 ASP A N 1
ATOM 2347 C CA . ASP A 1 283 ? 18.563 -3.599 -13.497 1.00 86.38 283 ASP A CA 1
ATOM 2348 C C . ASP A 1 283 ? 19.038 -2.407 -14.332 1.00 86.38 283 ASP A C 1
ATOM 2350 O O . ASP A 1 283 ? 19.790 -2.578 -15.283 1.00 86.38 283 ASP A O 1
ATOM 2354 N N . LEU A 1 284 ? 18.775 -1.178 -13.886 1.00 85.88 284 LEU A N 1
ATOM 2355 C CA . LEU A 1 284 ? 19.309 0.043 -14.499 1.00 85.88 284 LEU A CA 1
ATOM 2356 C C . LEU A 1 284 ? 20.852 0.093 -14.490 1.00 85.88 284 LEU A C 1
ATOM 2358 O O . LEU A 1 284 ? 21.459 0.602 -15.428 1.00 85.88 284 LEU A O 1
ATOM 2362 N N . LYS A 1 285 ? 21.520 -0.471 -13.472 1.00 85.69 285 LYS A N 1
ATOM 2363 C CA . LYS A 1 285 ? 22.998 -0.532 -13.412 1.00 85.69 285 LYS A CA 1
ATOM 2364 C C . LYS A 1 285 ? 23.599 -1.587 -14.334 1.00 85.69 285 LYS A C 1
ATOM 2366 O O . LYS A 1 285 ? 24.747 -1.430 -14.740 1.00 85.69 285 LYS A O 1
ATOM 2371 N N . ILE A 1 286 ? 22.862 -2.657 -14.624 1.00 85.00 286 ILE A N 1
ATOM 2372 C CA . ILE A 1 286 ? 23.283 -3.734 -15.536 1.00 85.00 286 ILE A CA 1
ATOM 2373 C C . ILE A 1 286 ? 22.552 -3.660 -16.882 1.00 85.00 286 ILE A C 1
ATOM 2375 O O . ILE A 1 286 ? 22.588 -4.593 -17.676 1.00 85.00 286 ILE A O 1
ATOM 2379 N N . TYR A 1 287 ? 21.908 -2.530 -17.158 1.00 74.62 287 TYR A N 1
ATOM 2380 C CA . TYR A 1 287 ? 21.001 -2.342 -18.283 1.00 74.62 287 TYR A CA 1
ATOM 2381 C C . TYR A 1 287 ? 21.666 -2.556 -19.652 1.00 74.62 287 TYR A C 1
ATOM 2383 O O . TYR A 1 287 ? 21.012 -2.994 -20.591 1.00 74.62 287 TYR A O 1
ATOM 2391 N N . GLU A 1 288 ? 22.980 -2.334 -19.763 1.00 70.88 288 GLU A N 1
ATOM 2392 C CA . GLU A 1 288 ? 23.746 -2.590 -20.994 1.00 70.88 288 GLU A CA 1
ATOM 2393 C C . GLU A 1 288 ? 23.772 -4.069 -21.415 1.00 70.88 288 GLU A C 1
ATOM 2395 O O . GLU A 1 288 ? 24.034 -4.363 -22.581 1.00 70.88 288 GLU A O 1
ATOM 2400 N N . ILE A 1 289 ? 23.516 -4.991 -20.482 1.00 77.88 289 ILE A N 1
ATOM 2401 C CA . ILE A 1 289 ? 23.565 -6.440 -20.717 1.00 77.88 289 ILE A CA 1
ATOM 2402 C C . ILE A 1 289 ? 22.203 -7.125 -20.557 1.00 77.88 289 ILE A C 1
ATOM 2404 O O . ILE A 1 289 ? 22.122 -8.338 -20.743 1.00 77.88 289 ILE A O 1
ATOM 2408 N N . LEU A 1 290 ? 21.149 -6.375 -20.218 1.00 75.38 290 LEU A N 1
ATOM 2409 C CA . LEU A 1 290 ? 19.815 -6.935 -20.014 1.00 75.38 290 LEU A CA 1
ATOM 2410 C C . LEU A 1 290 ? 19.070 -7.130 -21.344 1.00 75.38 290 LEU A C 1
ATOM 2412 O O . LEU A 1 290 ? 19.026 -6.208 -22.166 1.00 75.38 290 LEU A O 1
ATOM 2416 N N . PRO A 1 291 ? 18.443 -8.300 -21.554 1.00 79.25 291 PRO A N 1
ATOM 2417 C CA . PRO A 1 291 ? 17.516 -8.520 -22.656 1.00 79.25 291 PRO A CA 1
ATOM 2418 C C . PRO A 1 291 ? 16.306 -7.570 -22.611 1.00 79.25 291 PRO A C 1
ATOM 2420 O O . PRO A 1 291 ? 15.785 -7.219 -21.552 1.00 79.25 291 PRO A O 1
ATOM 2423 N N . ASP A 1 292 ? 15.815 -7.166 -23.784 1.00 77.31 292 ASP A N 1
ATOM 2424 C CA . ASP A 1 292 ? 14.688 -6.227 -23.911 1.00 77.31 292 ASP A CA 1
ATOM 2425 C C . ASP A 1 292 ? 13.362 -6.754 -23.350 1.00 77.31 292 ASP A C 1
ATOM 2427 O O . ASP A 1 292 ? 12.492 -5.987 -22.934 1.00 77.31 292 ASP A O 1
ATOM 2431 N N . ASP A 1 293 ? 13.153 -8.061 -23.416 1.00 82.12 293 ASP A N 1
ATOM 2432 C CA . ASP A 1 293 ? 12.006 -8.737 -22.826 1.00 82.12 293 ASP A CA 1
ATOM 2433 C C . ASP A 1 293 ? 12.019 -8.663 -21.299 1.00 82.12 293 ASP A C 1
ATOM 2435 O O . ASP A 1 293 ? 10.969 -8.366 -20.731 1.00 82.12 293 ASP A O 1
ATOM 2439 N N . GLU A 1 294 ? 13.183 -8.788 -20.658 1.00 84.00 294 GLU A N 1
ATOM 2440 C CA . GLU A 1 294 ? 13.314 -8.649 -19.202 1.00 84.00 294 GLU A CA 1
ATOM 2441 C C . GLU A 1 294 ? 12.974 -7.223 -18.736 1.00 84.00 294 GLU A C 1
ATOM 2443 O O . GLU A 1 294 ? 12.190 -7.038 -17.803 1.00 84.00 294 GLU A O 1
ATOM 2448 N N . VAL A 1 295 ? 13.469 -6.193 -19.436 1.00 81.75 295 VAL A N 1
ATOM 2449 C CA . VAL A 1 295 ? 13.149 -4.787 -19.114 1.00 81.75 295 VAL A CA 1
ATOM 2450 C C . VAL A 1 295 ? 11.650 -4.503 -19.280 1.00 81.75 295 VAL A C 1
ATOM 2452 O O . VAL A 1 295 ? 11.037 -3.832 -18.445 1.00 81.75 295 VAL A O 1
ATOM 2455 N N . ARG A 1 296 ? 11.018 -5.034 -20.336 1.00 85.31 296 ARG A N 1
ATOM 2456 C CA . ARG A 1 296 ? 9.566 -4.890 -20.546 1.00 85.31 296 ARG A CA 1
ATOM 2457 C C . ARG A 1 296 ? 8.752 -5.619 -19.484 1.00 85.31 296 ARG A C 1
ATOM 2459 O O . ARG A 1 296 ? 7.749 -5.072 -19.027 1.00 85.31 296 ARG A O 1
ATOM 2466 N N . GLU A 1 297 ? 9.159 -6.826 -19.102 1.00 88.00 297 GLU A N 1
ATOM 2467 C CA . GLU A 1 297 ? 8.507 -7.587 -18.037 1.00 88.00 297 GLU A CA 1
ATOM 2468 C C . GLU A 1 297 ? 8.599 -6.845 -16.702 1.00 88.00 297 GLU A C 1
ATOM 2470 O O . GLU A 1 297 ? 7.600 -6.715 -15.993 1.00 88.00 297 GLU A O 1
ATOM 2475 N N . MET A 1 298 ? 9.759 -6.267 -16.392 1.00 87.94 298 MET A N 1
ATOM 2476 C CA . MET A 1 298 ? 9.927 -5.419 -15.219 1.00 87.94 298 MET A CA 1
ATOM 2477 C C . MET A 1 298 ? 8.973 -4.220 -15.237 1.00 87.94 298 MET A C 1
ATOM 2479 O O . MET A 1 298 ? 8.251 -4.002 -14.265 1.00 87.94 298 MET A O 1
ATOM 2483 N N . ILE A 1 299 ? 8.932 -3.452 -16.330 1.00 88.12 299 ILE A N 1
ATOM 2484 C CA . ILE A 1 299 ? 8.032 -2.293 -16.450 1.00 88.12 299 ILE A CA 1
ATOM 2485 C C . ILE A 1 299 ? 6.569 -2.731 -16.315 1.00 88.12 299 ILE A C 1
ATOM 2487 O O . ILE A 1 299 ? 5.769 -2.059 -15.659 1.00 88.12 299 ILE A O 1
ATOM 2491 N N . PHE A 1 300 ? 6.209 -3.877 -16.893 1.00 90.12 300 PHE A N 1
ATOM 2492 C CA . PHE A 1 300 ? 4.883 -4.465 -16.750 1.00 90.12 300 PHE A CA 1
ATOM 2493 C C . PHE A 1 300 ? 4.554 -4.799 -15.288 1.00 90.12 300 PHE A C 1
ATOM 2495 O O . PHE A 1 300 ? 3.486 -4.418 -14.804 1.00 90.12 300 PHE A O 1
ATOM 2502 N N . ASN A 1 301 ? 5.474 -5.444 -14.569 1.00 90.06 301 ASN A N 1
ATOM 2503 C CA . ASN A 1 301 ? 5.306 -5.781 -13.156 1.00 90.06 301 ASN A CA 1
ATOM 2504 C C . ASN A 1 301 ? 5.180 -4.523 -12.287 1.00 90.06 301 ASN A C 1
ATOM 2506 O O . ASN A 1 301 ? 4.271 -4.446 -11.462 1.00 90.06 301 ASN A O 1
ATOM 2510 N N . ILE A 1 302 ? 5.999 -3.497 -12.540 1.00 89.94 302 ILE A N 1
ATOM 2511 C CA . ILE A 1 302 ? 5.894 -2.193 -11.872 1.00 89.94 302 ILE A CA 1
ATOM 2512 C C . ILE A 1 302 ? 4.510 -1.577 -12.097 1.00 89.94 302 ILE A C 1
ATOM 2514 O O . ILE A 1 302 ? 3.832 -1.220 -11.136 1.00 89.94 302 ILE A O 1
ATOM 2518 N N . ASN A 1 303 ? 4.048 -1.503 -13.347 1.00 91.12 303 ASN A N 1
ATOM 2519 C CA . ASN A 1 303 ? 2.733 -0.945 -13.672 1.00 91.12 303 ASN A CA 1
ATOM 2520 C C . ASN A 1 303 ? 1.592 -1.727 -13.014 1.00 91.12 303 ASN A C 1
ATOM 2522 O O . ASN A 1 303 ? 0.620 -1.138 -12.542 1.00 91.12 303 ASN A O 1
ATOM 2526 N N . LYS A 1 304 ? 1.698 -3.057 -12.976 1.00 93.19 304 LYS A N 1
ATOM 2527 C CA . LYS A 1 304 ? 0.716 -3.919 -12.319 1.00 93.19 304 LYS A CA 1
ATOM 2528 C C . LYS A 1 304 ? 0.632 -3.616 -10.821 1.00 93.19 304 LYS A C 1
ATOM 2530 O O . LYS A 1 304 ? -0.472 -3.425 -10.318 1.00 93.19 304 LYS A O 1
ATOM 2535 N N . THR A 1 305 ? 1.769 -3.534 -10.133 1.00 90.75 305 THR A N 1
ATOM 2536 C CA . THR A 1 305 ? 1.820 -3.247 -8.693 1.00 90.75 305 THR A CA 1
ATOM 2537 C C . THR A 1 305 ? 1.370 -1.816 -8.380 1.00 90.75 305 THR A C 1
ATOM 2539 O O . THR A 1 305 ? 0.605 -1.611 -7.440 1.00 90.75 305 THR A O 1
ATOM 2542 N N . ILE A 1 306 ? 1.734 -0.828 -9.205 1.00 89.88 306 ILE A N 1
ATOM 2543 C CA . ILE A 1 306 ? 1.223 0.549 -9.081 1.00 89.88 306 ILE A CA 1
ATOM 2544 C C . ILE A 1 306 ? -0.305 0.568 -9.172 1.00 89.88 306 ILE A C 1
ATOM 2546 O O . ILE A 1 306 ? -0.972 1.129 -8.305 1.00 89.88 306 ILE A O 1
ATOM 2550 N N . ASN A 1 307 ? -0.880 -0.092 -10.179 1.00 91.69 307 ASN A N 1
ATOM 2551 C CA . ASN A 1 307 ? -2.332 -0.140 -10.355 1.00 91.69 307 ASN A CA 1
ATOM 2552 C C . ASN A 1 307 ? -3.055 -0.873 -9.217 1.00 91.69 307 ASN A C 1
ATOM 2554 O O . ASN A 1 307 ? -4.209 -0.554 -8.934 1.00 91.69 307 ASN A O 1
ATOM 2558 N N . LEU A 1 308 ? -2.390 -1.831 -8.566 1.00 91.31 308 LEU A N 1
ATOM 2559 C CA . LEU A 1 308 ? -2.939 -2.560 -7.427 1.00 91.31 308 LEU A CA 1
ATOM 2560 C C . LEU A 1 308 ? -3.076 -1.669 -6.183 1.00 91.31 308 LEU A C 1
ATOM 2562 O O . LEU A 1 308 ? -4.125 -1.692 -5.545 1.00 91.31 308 LEU A O 1
ATOM 2566 N N . TYR A 1 309 ? -2.051 -0.874 -5.856 1.00 90.44 309 TYR A N 1
ATOM 2567 C CA . TYR A 1 309 ? -2.012 -0.097 -4.607 1.00 90.44 309 TYR A CA 1
ATOM 2568 C C . TYR A 1 309 ? -2.431 1.371 -4.753 1.00 90.44 309 TYR A C 1
ATOM 2570 O O . TYR A 1 309 ? -2.766 2.015 -3.761 1.00 90.44 309 TYR A O 1
ATOM 2578 N N . MET A 1 310 ? -2.477 1.918 -5.970 1.00 87.69 310 MET A N 1
ATOM 2579 C CA . MET A 1 310 ? -2.911 3.301 -6.196 1.00 87.69 310 MET A CA 1
ATOM 2580 C C . MET A 1 310 ? -4.321 3.624 -5.653 1.00 87.69 310 MET A C 1
ATOM 2582 O O . MET A 1 310 ? -4.509 4.735 -5.154 1.00 87.69 310 MET A O 1
ATOM 2586 N N . PRO A 1 311 ? -5.320 2.719 -5.692 1.00 86.31 311 PRO A N 1
ATOM 2587 C CA . PRO A 1 311 ? -6.604 2.965 -5.033 1.00 86.31 311 PRO A CA 1
ATOM 2588 C C . PRO A 1 311 ? -6.480 3.121 -3.509 1.00 86.31 311 PRO A C 1
ATOM 2590 O O . PRO A 1 311 ? -7.114 4.006 -2.938 1.00 86.31 311 PRO A O 1
ATOM 2593 N N . GLU A 1 312 ? -5.628 2.315 -2.865 1.00 82.31 312 GLU A N 1
ATOM 2594 C CA . GLU A 1 312 ? -5.424 2.336 -1.407 1.00 82.31 312 GLU A CA 1
ATOM 2595 C C . GLU A 1 312 ? -4.748 3.634 -0.935 1.00 82.31 312 GLU A C 1
ATOM 2597 O O . GLU A 1 312 ? -5.020 4.118 0.165 1.00 82.31 312 GLU A O 1
ATOM 2602 N N . ALA A 1 313 ? -3.914 4.239 -1.785 1.00 79.31 313 ALA A N 1
ATOM 2603 C CA . ALA A 1 313 ? -3.317 5.547 -1.527 1.00 79.31 313 ALA A CA 1
ATOM 2604 C C . ALA A 1 313 ? -4.356 6.685 -1.541 1.00 79.31 313 ALA A C 1
ATOM 2606 O O . ALA A 1 313 ? -4.257 7.636 -0.763 1.00 79.31 313 ALA A O 1
ATOM 2607 N N . LYS A 1 314 ? -5.373 6.590 -2.409 1.00 82.56 314 LYS A N 1
ATOM 2608 C CA . LYS A 1 314 ? -6.339 7.673 -2.647 1.00 82.56 314 LYS A CA 1
ATOM 2609 C C . LYS A 1 314 ? -7.452 7.718 -1.608 1.00 82.56 314 LYS A C 1
ATOM 2611 O O . LYS A 1 314 ? -7.737 8.786 -1.070 1.00 82.56 314 LYS A O 1
ATOM 2616 N N . GLU A 1 315 ? -8.074 6.583 -1.301 1.00 80.81 315 GLU A N 1
ATOM 2617 C CA . GLU A 1 315 ? -9.279 6.553 -0.468 1.00 80.81 315 GLU A CA 1
ATOM 2618 C C . GLU A 1 315 ? -9.215 5.471 0.610 1.00 80.81 315 GLU A C 1
ATOM 2620 O O . GLU A 1 315 ? -8.838 4.329 0.364 1.00 80.81 315 GLU A O 1
ATOM 2625 N N . LEU A 1 316 ? -9.613 5.844 1.832 1.00 77.62 316 LEU A N 1
ATOM 2626 C CA . LEU A 1 316 ? -9.776 4.906 2.939 1.00 77.62 316 LEU A CA 1
ATOM 2627 C C . LEU A 1 316 ? -11.241 4.463 2.974 1.00 77.62 316 LEU A C 1
ATOM 2629 O O . LEU A 1 316 ? -12.080 5.139 3.568 1.00 77.62 316 LEU A O 1
ATOM 2633 N N . VAL A 1 317 ? -11.556 3.355 2.310 1.00 75.75 317 VAL A N 1
ATOM 2634 C CA . VAL A 1 317 ? -12.909 2.786 2.328 1.00 75.75 317 VAL A CA 1
ATOM 2635 C C . VAL A 1 317 ? -13.006 1.792 3.485 1.00 75.75 317 VAL A C 1
ATOM 2637 O O . VAL A 1 317 ? -12.443 0.700 3.431 1.00 75.75 317 VAL A O 1
ATOM 2640 N N . LEU A 1 318 ? -13.700 2.189 4.554 1.00 79.38 318 LEU A N 1
ATOM 2641 C CA . LEU A 1 318 ? -13.926 1.354 5.735 1.00 79.38 318 LEU A CA 1
ATOM 2642 C C . LEU A 1 318 ? -15.343 0.784 5.706 1.00 79.38 318 LEU A C 1
ATOM 2644 O O . LEU A 1 318 ? -16.294 1.422 6.155 1.00 79.38 318 LEU A O 1
ATOM 2648 N N . GLU A 1 319 ? -15.476 -0.436 5.203 1.00 79.69 319 GLU A N 1
ATOM 2649 C CA . GLU A 1 319 ? -16.684 -1.237 5.388 1.00 79.69 319 GLU A CA 1
ATOM 2650 C C . GLU A 1 319 ? -16.489 -2.148 6.600 1.00 79.69 319 GLU A C 1
ATOM 2652 O O . GLU A 1 319 ? -15.610 -3.014 6.609 1.00 79.69 319 GLU A O 1
ATOM 2657 N N . VAL A 1 320 ? -17.281 -1.911 7.647 1.00 81.50 320 VAL A N 1
ATOM 2658 C CA . VAL A 1 320 ? -17.264 -2.715 8.872 1.00 81.50 320 VAL A CA 1
ATOM 2659 C C . VAL A 1 320 ? -18.338 -3.787 8.766 1.00 81.50 320 VAL A C 1
ATOM 2661 O O . VAL A 1 320 ? -19.523 -3.471 8.666 1.00 81.50 320 VAL A O 1
ATOM 2664 N N . ASP A 1 321 ? -17.925 -5.050 8.820 1.00 82.06 321 ASP A N 1
ATOM 2665 C CA . ASP A 1 321 ? -18.845 -6.178 8.920 1.00 82.06 321 ASP A CA 1
ATOM 2666 C C . ASP A 1 321 ? -19.417 -6.247 10.350 1.00 82.06 321 ASP A C 1
ATOM 2668 O O . ASP A 1 321 ? -18.645 -6.368 11.309 1.00 82.06 321 ASP A O 1
ATOM 2672 N N . PRO A 1 322 ? -20.751 -6.200 10.535 1.00 78.25 322 PRO A N 1
ATOM 2673 C CA . PRO A 1 322 ? -21.378 -6.398 11.838 1.00 78.25 322 PRO A CA 1
ATOM 2674 C C . PRO A 1 322 ? -20.948 -7.692 12.545 1.00 78.25 322 PRO A C 1
ATOM 2676 O O . PRO A 1 322 ? -20.957 -7.739 13.773 1.00 78.25 322 PRO A O 1
ATOM 2679 N N . ALA A 1 323 ? -20.541 -8.729 11.806 1.00 81.00 323 ALA A N 1
ATOM 2680 C CA . ALA A 1 323 ? -20.051 -9.983 12.374 1.00 81.00 323 ALA A CA 1
ATOM 2681 C C . ALA A 1 323 ? -18.693 -9.852 13.091 1.00 81.00 323 ALA A C 1
ATOM 2683 O O . ALA A 1 323 ? -18.362 -10.698 13.918 1.00 81.00 323 ALA A O 1
ATOM 2684 N N . MET A 1 324 ? -17.917 -8.798 12.811 1.00 79.12 324 MET A N 1
ATOM 2685 C CA . MET A 1 324 ? -16.643 -8.517 13.488 1.00 79.12 324 MET A CA 1
ATOM 2686 C C . MET A 1 324 ? -16.818 -7.769 14.817 1.00 79.12 324 MET A C 1
ATOM 2688 O O . MET A 1 324 ? -15.842 -7.541 15.531 1.00 79.12 324 MET A O 1
ATOM 2692 N N . MET A 1 325 ? -18.044 -7.367 15.166 1.00 90.19 325 MET A N 1
ATOM 2693 C CA . MET A 1 325 ? -18.305 -6.617 16.389 1.00 90.19 325 MET A CA 1
ATOM 2694 C C . MET A 1 325 ? -18.256 -7.538 17.621 1.00 90.19 325 MET A C 1
ATOM 2696 O O . MET A 1 325 ? -19.046 -8.482 17.702 1.00 90.19 325 MET A O 1
ATOM 2700 N N . PRO A 1 326 ? -17.396 -7.265 18.622 1.00 91.19 326 PRO A N 1
ATOM 2701 C CA . PRO A 1 326 ? -17.397 -8.026 19.870 1.00 91.19 326 PRO A CA 1
ATOM 2702 C C . PRO A 1 326 ? -18.727 -7.841 20.599 1.00 91.19 326 PRO A C 1
ATOM 2704 O O . PRO A 1 326 ? -19.354 -6.788 20.501 1.00 91.19 326 PRO A O 1
ATOM 2707 N N . SER A 1 327 ? -19.186 -8.846 21.339 1.00 94.62 327 SER A N 1
ATOM 2708 C CA . SER A 1 327 ? -20.438 -8.711 22.093 1.00 94.62 327 SER A CA 1
ATOM 2709 C C . SER A 1 327 ? -20.301 -7.679 23.220 1.00 94.62 327 SER A C 1
ATOM 2711 O O . SER A 1 327 ? -19.230 -7.503 23.800 1.00 94.62 327 SER A O 1
ATOM 2713 N N . GLN A 1 328 ? -21.403 -7.012 23.571 1.00 94.81 328 GLN A N 1
ATOM 2714 C CA . GLN A 1 328 ? -21.413 -6.060 24.689 1.00 94.81 328 GLN A CA 1
ATOM 2715 C C . GLN A 1 328 ? -21.054 -6.724 26.026 1.00 94.81 328 GLN A C 1
ATOM 2717 O O . GLN A 1 328 ? -20.439 -6.084 26.870 1.00 94.81 328 GLN A O 1
ATOM 2722 N N . GLU A 1 329 ? -21.390 -8.006 26.197 1.00 94.62 329 GLU A N 1
ATOM 2723 C CA . GLU A 1 329 ? -21.013 -8.793 27.374 1.00 94.62 329 GLU A CA 1
ATOM 2724 C C . GLU A 1 329 ? -19.496 -9.003 27.447 1.00 94.62 329 GLU A C 1
ATOM 2726 O O . GLU A 1 329 ? -18.899 -8.765 28.490 1.00 94.62 329 GLU A O 1
ATOM 2731 N N . GLN A 1 330 ? -18.843 -9.344 26.329 1.00 94.56 330 GLN A N 1
ATOM 2732 C CA . GLN A 1 330 ? -17.378 -9.438 26.274 1.00 94.56 330 GLN A CA 1
ATOM 2733 C C . GLN A 1 330 ? -16.709 -8.098 26.601 1.00 94.56 330 GLN A C 1
ATOM 2735 O O . GLN A 1 330 ? -15.755 -8.065 27.370 1.00 94.56 330 GLN A O 1
ATOM 2740 N N . ILE A 1 331 ? -17.224 -6.987 26.059 1.00 95.38 331 ILE A N 1
ATOM 2741 C CA . ILE A 1 331 ? -16.707 -5.644 26.366 1.00 95.38 331 ILE A CA 1
ATOM 2742 C C . ILE A 1 331 ? -16.875 -5.330 27.853 1.00 95.38 331 ILE A C 1
ATOM 2744 O O . ILE A 1 331 ? -15.938 -4.846 28.482 1.00 95.38 331 ILE A O 1
ATOM 2748 N N . TRP A 1 332 ? -18.048 -5.620 28.418 1.00 95.81 332 TRP A N 1
ATOM 2749 C CA . TRP A 1 332 ? -18.308 -5.457 29.843 1.00 95.81 332 TRP A CA 1
ATOM 2750 C C . TRP A 1 332 ? -17.304 -6.249 30.682 1.00 95.81 332 TRP A C 1
ATOM 2752 O O . TRP A 1 332 ? -16.658 -5.691 31.565 1.00 95.81 332 TRP A O 1
ATOM 2762 N N . GLU A 1 333 ? -17.120 -7.534 30.379 1.00 94.62 333 GLU A N 1
ATOM 2763 C CA . GLU A 1 333 ? -16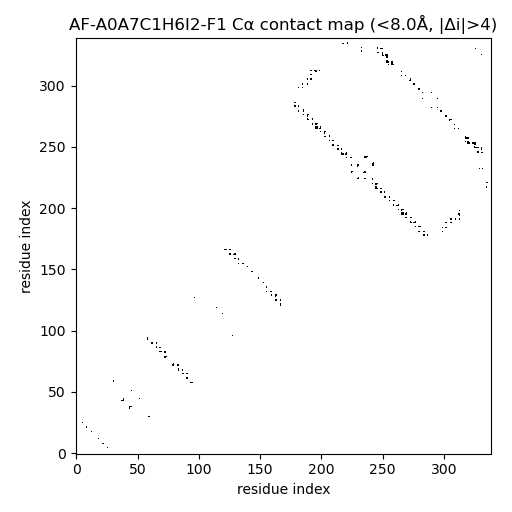.135 -8.359 31.068 1.00 94.62 333 GLU A CA 1
ATOM 2764 C C . GLU A 1 333 ? -14.725 -7.780 30.950 1.00 94.62 333 GLU A C 1
ATOM 2766 O O . GLU A 1 333 ? -14.031 -7.708 31.953 1.00 94.62 333 GLU A O 1
ATOM 2771 N N . GLU A 1 334 ? -14.291 -7.320 29.778 1.00 94.19 334 GLU A N 1
ATOM 2772 C CA . GLU A 1 334 ? -12.968 -6.706 29.612 1.00 94.19 334 GLU A CA 1
ATOM 2773 C C . GLU A 1 334 ? -12.772 -5.446 30.470 1.00 94.19 334 GLU A C 1
ATOM 2775 O O . GLU A 1 334 ? -11.697 -5.261 31.041 1.00 94.19 334 GLU A O 1
ATOM 2780 N N . ILE A 1 335 ? -13.801 -4.602 30.608 1.00 94.19 335 ILE A N 1
ATOM 2781 C CA . ILE A 1 335 ? -13.738 -3.373 31.417 1.00 94.19 335 ILE A CA 1
ATOM 2782 C C . ILE A 1 335 ? -13.523 -3.693 32.904 1.00 94.19 335 ILE A C 1
ATOM 2784 O O . ILE A 1 335 ? -12.757 -2.986 33.568 1.00 94.19 335 ILE A O 1
ATOM 2788 N N . PHE A 1 336 ? -14.176 -4.742 33.417 1.00 91.69 336 PHE A N 1
ATOM 2789 C CA . PHE A 1 336 ? -14.189 -5.092 34.845 1.00 91.69 336 PHE A CA 1
ATOM 2790 C C . PHE A 1 336 ? -13.256 -6.255 35.230 1.00 91.69 336 PHE A C 1
ATOM 2792 O O . PHE A 1 336 ? -13.012 -6.462 36.411 1.00 91.69 336 PHE A O 1
ATOM 2799 N N . ARG A 1 337 ? -12.693 -7.004 34.271 1.00 82.69 337 ARG A N 1
ATOM 2800 C CA . ARG A 1 337 ? -11.703 -8.078 34.516 1.00 82.69 337 ARG A CA 1
ATOM 2801 C C . ARG A 1 337 ? -10.289 -7.528 34.782 1.00 82.69 337 ARG A C 1
ATOM 2803 O O . ARG A 1 337 ? -9.408 -8.289 35.169 1.00 82.69 337 ARG A O 1
ATOM 2810 N N . GLY A 1 338 ? -10.066 -6.234 34.535 1.00 60.50 338 GLY A N 1
ATOM 2811 C CA . GLY A 1 338 ? -8.814 -5.523 34.823 1.00 60.50 338 GLY A CA 1
ATOM 2812 C C . GLY A 1 338 ? -8.751 -4.826 36.192 1.00 60.50 338 GLY A C 1
ATOM 2813 O O . GLY A 1 338 ? -7.733 -4.199 36.478 1.00 60.50 338 GLY A O 1
ATOM 2814 N N . GLU A 1 339 ? -9.814 -4.909 37.000 1.00 49.03 339 GLU A N 1
ATOM 2815 C CA . GLU A 1 339 ? -9.832 -4.553 38.434 1.00 49.03 339 GLU A CA 1
ATOM 2816 C C . GLU A 1 339 ? -9.597 -5.809 39.287 1.00 49.03 339 GLU A C 1
ATOM 2818 O O . GLU A 1 339 ? -8.928 -5.682 40.341 1.00 49.03 339 GLU A O 1
#

Foldseek 3Di:
DLVVVVVVLVVPDDDDPVSVVVVVVNLVCVQVVVVVVCCVPPVDPPVPPVVVCVLSVVLSVLVVVLVVLQVVLVVDPPPNPVSNVVSVVVNVVSVVLCVVLPVVLVVVVVPDPPDPVVLVVLVSQLVSLQVVLVVLVVVLVVDDDDDC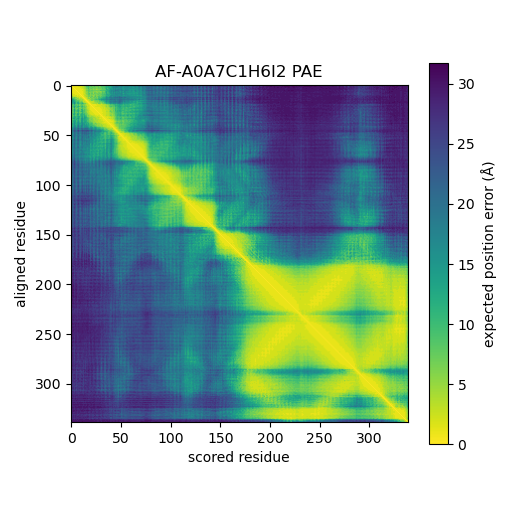NPVSVVVSVVSNVCSVCVSVVVVVVVVVVLLVLLVVLLVLLVVLLVLLVVLLVVLVVLLVVLVVLLVVLLVVLVVVCVVVVHDAPVVLVVPPSNVVSLVSNLVSVLQSVQSVVLSVVSVVLSVVSVVLSVVSVVCSVVVVPDDPVVSVVSSVVSVV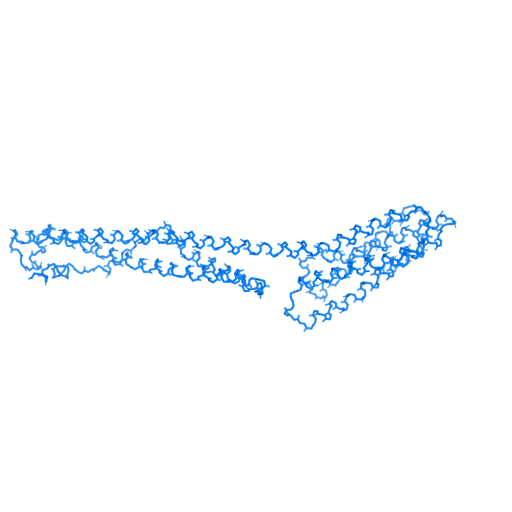SCVVCVVSSPDDDDDGDPVSGDDSNVSVCVSPVVD

Mean predicted aligned error: 16.75 Å

Solvent-accessible surface area (backbone atoms only — not comparable to full-atom values): 19076 Å² total; per-residue (Å²): 110,69,70,64,49,53,54,53,58,66,73,66,71,64,101,52,86,76,52,60,60,57,51,50,51,54,52,50,50,65,58,52,49,58,59,55,54,50,40,73,75,65,71,58,85,62,88,52,59,67,56,61,45,58,68,48,47,53,62,50,51,51,52,51,52,42,52,53,48,50,61,55,34,74,75,40,92,89,62,34,73,65,56,52,51,54,47,52,51,53,51,50,48,55,50,49,51,53,64,56,47,52,58,51,53,52,48,55,63,70,74,46,90,82,62,60,62,65,62,52,48,51,50,52,49,42,52,52,47,51,50,52,46,50,49,53,51,58,52,54,72,69,63,82,59,97,81,63,58,66,64,56,52,51,54,51,51,50,53,46,50,50,53,66,48,50,59,58,53,53,56,45,53,63,53,56,55,53,56,52,52,55,53,52,49,44,52,51,43,51,50,52,39,52,44,31,53,54,48,37,51,53,45,54,52,52,43,49,53,46,52,51,51,40,52,52,44,47,49,51,41,52,54,51,28,63,74,73,70,47,88,48,68,82,59,39,69,77,35,68,66,50,45,51,44,42,50,50,42,28,51,45,52,28,48,39,55,52,44,51,53,50,43,53,51,40,51,51,50,44,52,52,41,52,49,53,42,53,50,51,56,50,48,63,74,48,45,95,77,55,56,71,66,59,56,50,49,49,53,50,51,50,52,52,52,48,66,66,46,51,58,65,48,74,50,88,84,84,81,74,61,77,87,65,40,62,54,58,63,59,52,51,47,60,65,60,72,78,114

Secondary structure (DSSP, 8-state):
-HHHHHHHHHHT--S-TTHHHHHHHHHHHHHHHHHHHHHHHHT---S-HHHHHHHHHHHHHHHHHHHHHHHHHTT-TTSHHHHHHHHHHHHHHHHHHHHHHHHHHHHHHHH-TTS-HHHHHHHHHHHHHHHHHHHHHHHHHH---TTSHHHHHHHHHHHHHHHHHHHHHHHHHHHHHHHHHHHHHHHHHHHHHHHHHHHHHHHHHHHHHHHHHHHHHHHHHHHHHHHHT--SHHHHTT-HHHHHHHHHHHHHHHHHHHHHHHHHHHHHHHHHHHHHHHHHHHHHHSGGG--HHHHHHHHHHHHHHHHHHHHHHH-------GGGSPPHHHHHHHHHTT-

pLDDT: mean 74.01, std 17.68, range [39.31, 98.0]

Radius of gyration: 40.93 Å; Cα contacts (8 Å, |Δi|>4): 159; chains: 1; bounding box: 73×40×126 Å